Protein AF-A0A7J8LN38-F1 (afdb_monomer)

Foldseek 3Di:
DLVVLVVCLVPVDDQWDFADDLNDTHIAGSVLLSVLLQLLQVLLVQLLVLLLQLQAPVHDLVVVLVVLCVVHPVSSVVSNVVSVVVSVVSSVVSLVVSCVSQCVRHNLVSLLSSLVSLCVVVVVLCVLQVQQVVLVVQLVCCVVVVHDPVSNVVSVVSNSSNRSSNSSSVSSVVSSCVSNVVSVVSVCCSVVVPNDDDPPDPD

Sequence (203 aa):
MTIGIGVVSWIALPPSFTIFNFGDQKLVKNWQLFLCVAVGLWAGLIIGFVTEYYTSNAYSPVQDVADSCRTGAATNVIFGLALGYKSCIIPIFAIAISIFVSFSFAAMYGIAVAALGMLSTIATGLAIDAYGPISDNAGGIAEMAGMSHRIRERTDALDAAGNTTAAIGKGFAIGSAALVSLALFGAFVSRAAISTVDVLTPK

Organism: NCBI:txid34289

Secondary structure (DSSP, 8-state):
-HHHHHHHHHHSS-SEEEEEETTEEEEEEHHHHHHHHHHHHHHHHHHHHHHHHHH-TTSHHHHHHHHGGGG-HHHHHHHHHHHHHHHTHHHHHHHHHHHHHHHHHHHHHHHHHHHHHHTTTHHHHHHHHHHHHHHHHHHHHHHHTT--HHHHHHHHHHHHHHHHHHHHHHHHHHHHHHHHHHHHHHHHHHHTT-S---TT---

InterPro domains:
  IPR004131 Pyrophosphate-energised proton pump [PF03030] (19-202)
  IPR004131 Pyrophosphate-energised proton pump [PTHR31998] (1-203)

Structure (mmCIF, N/CA/C/O backbone):
data_AF-A0A7J8LN38-F1
#
_entry.id   AF-A0A7J8LN38-F1
#
loop_
_atom_site.group_PDB
_atom_site.id
_atom_site.type_symbol
_atom_site.label_atom_id
_atom_site.label_alt_id
_atom_site.label_comp_id
_atom_site.label_asym_id
_atom_site.label_entity_id
_atom_site.label_seq_id
_atom_site.pdbx_PDB_ins_code
_atom_site.Cartn_x
_atom_site.Cartn_y
_atom_site.Cartn_z
_atom_site.occupancy
_atom_site.B_iso_or_equiv
_atom_site.auth_seq_id
_atom_site.auth_comp_id
_atom_site.auth_asym_id
_atom_site.auth_atom_id
_atom_site.pdbx_PDB_model_num
ATOM 1 N N . MET A 1 1 ? 8.706 -8.724 10.029 1.00 90.75 1 MET A N 1
ATOM 2 C CA . MET A 1 1 ? 8.058 -7.668 10.838 1.00 90.75 1 MET A CA 1
ATOM 3 C C . MET A 1 1 ? 6.846 -8.171 11.628 1.00 90.75 1 MET A C 1
ATOM 5 O O . MET A 1 1 ? 6.751 -7.861 12.806 1.00 90.75 1 MET A O 1
ATOM 9 N N . THR A 1 2 ? 5.985 -9.026 11.059 1.00 93.75 2 THR A N 1
ATOM 10 C CA . THR A 1 2 ? 4.823 -9.634 11.752 1.00 93.75 2 THR A CA 1
ATOM 11 C C . THR A 1 2 ? 5.158 -10.265 13.107 1.00 93.75 2 THR A C 1
ATOM 13 O O . THR A 1 2 ? 4.456 -10.020 14.081 1.00 93.75 2 THR A O 1
ATOM 16 N N . ILE A 1 3 ? 6.263 -11.016 13.199 1.00 96.50 3 ILE A N 1
ATOM 17 C CA . ILE A 1 3 ? 6.731 -11.610 14.465 1.00 96.50 3 ILE A CA 1
ATOM 18 C C . ILE A 1 3 ? 7.028 -10.523 15.506 1.00 96.50 3 ILE A C 1
ATOM 20 O O . ILE A 1 3 ? 6.589 -10.635 16.644 1.00 96.50 3 ILE A O 1
ATOM 24 N N . GLY A 1 4 ? 7.715 -9.446 15.109 1.00 96.50 4 GLY A N 1
ATOM 25 C CA . GLY A 1 4 ? 8.018 -8.317 15.992 1.00 96.50 4 GLY A CA 1
ATOM 26 C C . GLY A 1 4 ? 6.755 -7.624 16.505 1.00 96.50 4 GLY A C 1
ATOM 27 O O . GLY A 1 4 ? 6.643 -7.371 17.699 1.00 96.50 4 GLY A O 1
ATOM 28 N N . ILE A 1 5 ? 5.764 -7.410 15.632 1.00 95.94 5 ILE A N 1
ATOM 29 C CA . ILE A 1 5 ? 4.448 -6.877 16.025 1.00 95.94 5 ILE A CA 1
ATOM 30 C C . ILE A 1 5 ? 3.756 -7.823 17.017 1.00 95.94 5 ILE A C 1
ATOM 32 O O . ILE A 1 5 ? 3.162 -7.357 17.986 1.00 95.94 5 ILE A O 1
ATOM 36 N N . GLY A 1 6 ? 3.862 -9.140 16.815 1.00 95.81 6 GLY A N 1
ATOM 37 C CA . GLY A 1 6 ? 3.382 -10.147 17.764 1.00 95.81 6 GLY A CA 1
ATOM 38 C C . GLY A 1 6 ? 4.048 -9.998 19.130 1.00 95.81 6 GLY A C 1
ATOM 39 O O . GLY A 1 6 ? 3.371 -9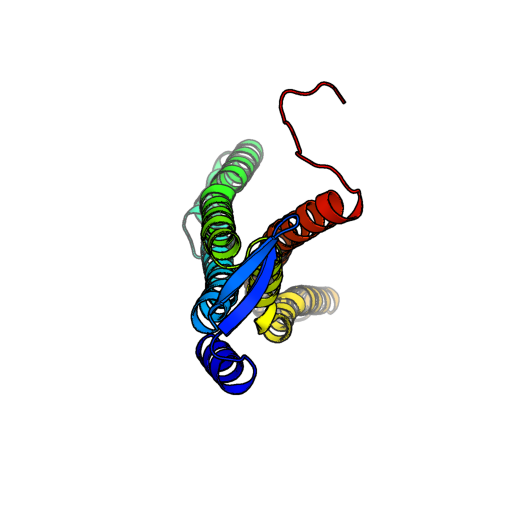.793 20.128 1.00 95.81 6 GLY A O 1
ATOM 40 N N . VAL A 1 7 ? 5.378 -9.985 19.187 1.00 97.44 7 VAL A N 1
ATOM 41 C CA . VAL A 1 7 ? 6.118 -9.805 20.447 1.00 97.44 7 VAL A CA 1
ATOM 42 C C . VAL A 1 7 ? 5.696 -8.519 21.170 1.00 97.44 7 VAL A C 1
ATOM 44 O O . VAL A 1 7 ? 5.351 -8.569 22.350 1.00 97.44 7 VAL A O 1
ATOM 47 N N . VAL A 1 8 ? 5.627 -7.385 20.464 1.00 97.38 8 VAL A N 1
ATOM 48 C CA . VAL A 1 8 ? 5.172 -6.107 21.042 1.00 97.38 8 VAL A CA 1
ATOM 49 C C . VAL A 1 8 ? 3.734 -6.206 21.554 1.00 97.38 8 VAL A C 1
ATOM 51 O O . VAL A 1 8 ? 3.453 -5.770 22.666 1.00 97.38 8 VAL A O 1
ATOM 54 N N . SER A 1 9 ? 2.827 -6.822 20.794 1.00 96.31 9 SER A N 1
ATOM 55 C CA . SER A 1 9 ? 1.413 -6.937 21.178 1.00 96.31 9 SER A CA 1
ATOM 56 C C . SER A 1 9 ? 1.197 -7.795 22.430 1.00 96.31 9 SER A C 1
ATOM 58 O O . SER A 1 9 ? 0.241 -7.564 23.164 1.00 96.31 9 SER A O 1
ATOM 60 N N . TRP A 1 10 ? 2.064 -8.776 22.693 1.00 95.38 10 TRP A N 1
ATOM 61 C CA . TRP A 1 10 ? 1.964 -9.635 23.880 1.00 95.38 10 TRP A CA 1
ATOM 62 C C . TRP A 1 10 ? 2.711 -9.093 25.103 1.00 95.38 10 TRP A C 1
ATOM 64 O O . TRP A 1 10 ? 2.311 -9.401 26.221 1.00 95.38 10 TRP A O 1
ATOM 74 N N . ILE A 1 11 ? 3.766 -8.295 24.911 1.00 97.50 11 ILE A N 1
ATOM 75 C CA . ILE A 1 11 ? 4.553 -7.726 26.019 1.00 97.50 11 ILE A CA 1
ATOM 76 C C . ILE A 1 11 ? 4.010 -6.362 26.460 1.00 97.50 11 ILE A C 1
ATOM 78 O O . ILE A 1 11 ? 3.984 -6.069 27.652 1.00 97.50 11 ILE A O 1
ATOM 82 N N . ALA A 1 12 ? 3.589 -5.516 25.515 1.00 97.44 12 ALA A N 1
ATOM 83 C CA . ALA A 1 12 ? 3.267 -4.115 25.786 1.00 97.44 12 ALA A CA 1
ATOM 84 C C . ALA A 1 12 ? 1.768 -3.834 25.969 1.00 97.44 12 ALA A C 1
ATOM 86 O O . ALA A 1 12 ? 1.415 -2.759 26.454 1.00 97.44 12 ALA A O 1
ATOM 87 N N . LEU A 1 13 ? 0.879 -4.758 25.582 1.00 97.25 13 LEU A N 1
ATOM 88 C CA . LEU A 1 13 ? -0.569 -4.575 25.710 1.00 97.25 13 LEU A CA 1
ATOM 89 C C . LEU A 1 13 ? -1.160 -5.524 26.759 1.00 97.25 13 LEU A C 1
ATOM 91 O O . LEU A 1 13 ? -0.830 -6.713 26.766 1.00 97.25 13 LEU A O 1
ATOM 95 N N . PRO A 1 14 ? -2.099 -5.049 27.598 1.00 97.50 14 PRO A N 1
ATOM 96 C CA . PRO A 1 14 ? -2.843 -5.935 28.478 1.00 97.50 14 PRO A CA 1
ATOM 97 C C . PRO A 1 14 ? -3.723 -6.895 27.652 1.00 97.50 14 PRO A C 1
ATOM 99 O O . PRO A 1 14 ? -4.183 -6.534 26.564 1.00 97.50 14 PRO A O 1
ATOM 102 N N . PRO A 1 15 ? -4.050 -8.097 28.167 1.00 96.56 15 PRO A N 1
ATOM 103 C CA . PRO A 1 15 ? -4.894 -9.061 27.452 1.00 96.56 15 PRO A CA 1
ATOM 104 C C . PRO A 1 15 ? -6.284 -8.523 27.083 1.00 96.56 15 PRO A C 1
ATOM 106 O O . PRO A 1 15 ? -6.958 -9.055 26.199 1.00 96.56 15 PRO A O 1
ATOM 109 N N . SER A 1 16 ? -6.769 -7.506 27.795 1.00 97.25 16 SER A N 1
ATOM 110 C CA . SER A 1 16 ? -8.052 -6.843 27.558 1.00 97.25 16 SER A CA 1
ATOM 111 C C . SER A 1 16 ? -7.977 -5.380 27.975 1.00 97.25 16 SER A C 1
ATOM 113 O O . SER A 1 16 ? -7.404 -5.068 29.015 1.00 97.25 16 SER A O 1
ATOM 115 N N . PHE A 1 17 ? -8.567 -4.504 27.171 1.00 98.06 17 PHE A N 1
ATOM 116 C CA . PHE A 1 17 ? -8.665 -3.063 27.407 1.00 98.06 17 PHE A CA 1
ATOM 117 C C . PHE A 1 17 ? -9.861 -2.506 26.631 1.00 98.06 17 PHE A C 1
ATOM 119 O O . PHE A 1 17 ? -10.504 -3.235 25.873 1.00 98.06 17 PHE A O 1
ATOM 126 N N . THR A 1 18 ? -10.181 -1.229 26.815 1.00 98.06 18 THR A N 1
ATOM 127 C CA . THR A 1 18 ? -11.251 -0.571 26.062 1.00 98.06 18 THR A CA 1
ATOM 128 C C . THR A 1 18 ? -10.698 0.451 25.080 1.00 98.06 18 THR A C 1
ATOM 130 O O . THR A 1 18 ? -9.661 1.069 25.314 1.00 98.06 18 THR A O 1
ATOM 133 N N . ILE A 1 19 ? -11.398 0.612 23.963 1.00 97.94 19 ILE A N 1
ATOM 134 C CA . ILE A 1 19 ? -11.137 1.623 22.943 1.00 97.94 19 ILE A CA 1
ATOM 135 C C . ILE A 1 19 ? -12.403 2.449 22.749 1.00 97.94 19 ILE A C 1
ATOM 137 O O . ILE A 1 19 ? -13.509 1.910 22.701 1.00 97.94 19 ILE A O 1
ATOM 141 N N . PHE A 1 20 ? -12.232 3.760 22.609 1.00 97.56 20 PHE A N 1
ATOM 142 C CA . PHE A 1 20 ? -13.327 4.672 22.309 1.00 97.56 20 PHE A CA 1
ATOM 143 C C . PHE A 1 20 ? -13.974 4.347 20.953 1.00 97.56 20 PHE A C 1
ATOM 145 O O . PHE A 1 20 ? -13.287 4.219 19.938 1.00 97.56 20 PHE A O 1
ATOM 152 N N . ASN A 1 21 ? -15.301 4.258 20.938 1.00 97.06 21 ASN A N 1
ATOM 153 C CA . ASN A 1 21 ? -16.111 3.986 19.760 1.00 97.06 21 ASN A CA 1
ATOM 154 C C . ASN A 1 21 ? -17.352 4.891 19.756 1.00 97.06 21 ASN A C 1
ATOM 156 O O . ASN A 1 21 ? -18.405 4.494 20.241 1.00 97.06 21 ASN A O 1
ATOM 160 N N . PHE A 1 22 ? -17.205 6.114 19.236 1.00 95.44 22 PHE A N 1
ATOM 161 C CA . PHE A 1 22 ? -18.298 7.083 19.050 1.00 95.44 22 PHE A CA 1
ATOM 162 C C . PHE A 1 22 ? -19.182 7.313 20.294 1.00 95.44 22 PHE A C 1
ATOM 164 O O . PHE A 1 22 ? -20.400 7.401 20.193 1.00 95.44 22 PHE A O 1
ATOM 171 N N . GLY A 1 23 ? -18.563 7.433 21.471 1.00 91.19 23 GLY A N 1
ATOM 172 C CA . GLY A 1 23 ? -19.252 7.665 22.749 1.00 91.19 23 GLY A CA 1
ATOM 173 C C . GLY A 1 23 ? -19.192 6.471 23.700 1.00 91.19 23 GLY A C 1
ATOM 174 O O . GLY A 1 23 ? -19.173 6.672 24.912 1.00 91.19 23 GLY A O 1
ATOM 175 N N . ASP A 1 24 ? -19.033 5.259 23.166 1.00 94.94 24 ASP A N 1
ATOM 176 C CA . ASP A 1 24 ? -18.950 4.033 23.957 1.00 94.94 24 ASP A CA 1
ATOM 177 C C . ASP A 1 24 ? -17.508 3.555 24.171 1.00 94.94 24 ASP A C 1
ATOM 179 O O . ASP A 1 24 ? -16.587 3.862 23.408 1.00 94.94 24 ASP A O 1
ATOM 183 N N . GLN A 1 25 ? -17.312 2.748 25.215 1.00 96.44 25 GLN A N 1
ATOM 184 C CA . GLN A 1 25 ? -16.062 2.037 25.482 1.00 96.44 25 GLN A CA 1
ATOM 185 C C . GLN A 1 25 ? -16.167 0.604 24.959 1.00 96.44 25 GLN A C 1
ATOM 187 O O . GLN A 1 25 ? -16.763 -0.270 25.588 1.00 96.44 25 GLN A O 1
ATOM 192 N N . LYS A 1 26 ? -15.569 0.344 23.796 1.00 97.06 26 LYS A N 1
ATOM 193 C CA . LYS A 1 26 ? -15.564 -0.978 23.174 1.00 97.06 26 LYS A CA 1
ATOM 194 C C . LYS A 1 26 ? -14.474 -1.851 23.787 1.00 97.06 26 LYS A C 1
ATOM 196 O O . LYS A 1 26 ? -13.305 -1.480 23.750 1.00 97.06 26 LYS A O 1
ATOM 201 N N . LEU A 1 27 ? -14.833 -3.027 24.298 1.00 97.81 27 LEU A N 1
ATOM 202 C CA . LEU A 1 27 ? -13.865 -4.011 24.786 1.00 97.81 27 LEU A CA 1
ATOM 203 C C . LEU A 1 27 ? -13.062 -4.608 23.618 1.00 97.81 27 LEU A C 1
ATOM 205 O O . LEU A 1 27 ? -13.638 -5.138 22.669 1.00 97.81 27 LEU A O 1
ATOM 209 N N . VAL A 1 28 ? -11.736 -4.555 23.720 1.00 98.06 28 VAL A N 1
ATOM 210 C CA . VAL A 1 28 ? -10.777 -5.051 22.727 1.00 98.06 28 VAL A CA 1
ATOM 211 C C . VAL A 1 28 ? -9.753 -5.962 23.409 1.00 98.06 28 VAL A C 1
ATOM 213 O O . VAL A 1 28 ? -9.363 -5.756 24.561 1.00 98.06 28 VAL A O 1
ATOM 216 N N . LYS A 1 29 ? -9.329 -7.009 22.702 1.00 97.88 29 LYS A N 1
ATOM 217 C CA . LYS A 1 29 ? -8.263 -7.928 23.124 1.00 97.88 29 LYS A CA 1
ATOM 218 C C . LYS A 1 29 ? -6.958 -7.589 22.404 1.00 97.88 29 LYS A C 1
ATOM 220 O O . LYS A 1 29 ? -6.972 -7.162 21.252 1.00 97.88 29 LYS A O 1
ATOM 225 N N . ASN A 1 30 ? -5.820 -7.849 23.039 1.00 97.12 30 ASN A N 1
ATOM 226 C CA . ASN A 1 30 ? -4.501 -7.612 22.437 1.00 97.12 30 ASN A CA 1
ATOM 227 C C . ASN A 1 30 ? -4.305 -8.314 21.078 1.00 97.12 30 ASN A C 1
ATOM 229 O O . ASN A 1 30 ? -3.799 -7.697 20.145 1.00 97.12 30 ASN A O 1
ATOM 233 N N . TRP A 1 31 ? -4.773 -9.557 20.921 1.00 97.56 31 TRP A N 1
ATOM 234 C CA . TRP A 1 31 ? -4.673 -10.294 19.655 1.00 97.56 31 TRP A CA 1
ATOM 235 C C . TRP A 1 31 ? -5.486 -9.650 18.521 1.00 97.56 31 TRP A C 1
ATOM 237 O O . TRP A 1 31 ? -5.095 -9.734 17.360 1.00 97.56 31 TRP A O 1
ATOM 247 N N . GLN A 1 32 ? -6.593 -8.972 18.840 1.00 98.00 32 GLN A N 1
ATOM 248 C CA . GLN A 1 32 ? -7.383 -8.239 17.847 1.00 98.00 32 GLN A CA 1
ATOM 249 C C . GLN A 1 32 ? -6.596 -7.032 17.341 1.00 98.00 32 GLN A C 1
ATOM 251 O O . GLN A 1 32 ? -6.564 -6.769 16.143 1.00 98.00 32 GLN A O 1
ATOM 256 N N . LEU A 1 33 ? -5.900 -6.336 18.245 1.00 97.81 33 LEU A N 1
ATOM 257 C CA . LEU A 1 33 ? -5.066 -5.196 17.880 1.00 97.81 33 LEU A CA 1
ATOM 258 C C . LEU A 1 33 ? -3.820 -5.619 17.094 1.00 97.81 33 LEU A C 1
ATOM 260 O O . LEU A 1 33 ? -3.456 -4.954 16.127 1.00 97.81 33 LEU A O 1
ATOM 264 N N . PHE A 1 34 ? -3.233 -6.769 17.439 1.00 98.12 34 PHE A N 1
ATOM 265 C CA . PHE A 1 34 ? -2.210 -7.421 16.622 1.00 98.12 34 PHE A CA 1
ATOM 266 C C . PHE A 1 34 ? -2.699 -7.628 15.181 1.00 98.12 34 PHE A C 1
ATOM 268 O O . PHE A 1 34 ? -1.992 -7.260 14.243 1.00 98.12 34 PHE A O 1
ATOM 275 N N . LEU A 1 35 ? -3.918 -8.151 14.989 1.00 98.31 35 LEU A N 1
ATOM 276 C CA . LEU A 1 35 ? -4.496 -8.334 13.654 1.00 98.31 35 LEU A CA 1
ATOM 277 C C . LEU A 1 35 ? -4.759 -7.008 12.932 1.00 98.31 35 LEU A C 1
ATOM 279 O O . LEU A 1 35 ? -4.531 -6.948 11.727 1.00 98.31 35 LEU A O 1
ATOM 283 N N . CYS A 1 36 ? -5.167 -5.943 13.634 1.00 98.44 36 CYS A N 1
ATOM 284 C CA . CYS A 1 36 ? -5.305 -4.606 13.041 1.00 98.44 36 CYS A CA 1
ATOM 285 C C . CYS A 1 36 ? -3.982 -4.110 12.441 1.00 98.44 36 CYS A C 1
ATOM 287 O O . CYS A 1 36 ? -3.950 -3.636 11.309 1.00 98.44 36 CYS A O 1
ATOM 289 N N . VAL A 1 37 ? -2.872 -4.250 13.168 1.00 98.44 37 VAL A N 1
ATOM 290 C CA . VAL A 1 37 ? -1.554 -3.831 12.666 1.00 98.44 37 VAL A CA 1
ATOM 291 C C . VAL A 1 37 ? -1.075 -4.775 11.558 1.00 98.44 37 VAL A C 1
ATOM 293 O O . VAL A 1 37 ? -0.592 -4.326 10.517 1.00 98.44 37 VAL A O 1
ATOM 296 N N . ALA A 1 38 ? -1.240 -6.087 11.748 1.00 98.31 38 ALA A N 1
ATOM 297 C CA . ALA A 1 38 ? -0.793 -7.095 10.793 1.00 98.31 38 ALA A CA 1
ATOM 298 C C . ALA A 1 38 ? -1.519 -6.982 9.445 1.00 98.31 38 ALA A C 1
ATOM 300 O O . ALA A 1 38 ? -0.865 -7.070 8.409 1.00 98.31 38 ALA A O 1
ATOM 301 N N . VAL A 1 39 ? -2.836 -6.748 9.427 1.00 98.44 39 VAL A N 1
ATOM 302 C CA . VAL A 1 39 ? -3.588 -6.599 8.169 1.00 98.44 39 VAL A CA 1
ATOM 303 C C . VAL A 1 39 ? -3.137 -5.365 7.384 1.00 98.44 39 VAL A C 1
ATOM 305 O O . VAL A 1 39 ? -3.094 -5.414 6.160 1.00 98.44 39 VAL A O 1
ATOM 308 N N . GLY A 1 40 ? -2.743 -4.283 8.062 1.00 98.31 40 GLY A N 1
ATOM 309 C CA . GLY A 1 40 ? -2.151 -3.109 7.417 1.00 98.31 40 GLY A CA 1
ATOM 310 C C . GLY A 1 40 ? -0.765 -3.390 6.831 1.00 98.31 40 GLY A C 1
ATOM 311 O O . GLY A 1 40 ? -0.500 -3.047 5.680 1.00 98.31 40 GLY A O 1
ATOM 312 N N . LEU A 1 41 ? 0.094 -4.086 7.586 1.00 98.31 41 LEU A N 1
ATOM 313 C CA . LEU A 1 41 ? 1.413 -4.528 7.114 1.00 98.31 41 LEU A CA 1
ATOM 314 C C . LEU A 1 41 ? 1.301 -5.405 5.855 1.00 98.31 41 LEU A C 1
ATOM 316 O O . LEU A 1 41 ? 1.982 -5.161 4.860 1.00 98.31 41 LEU A O 1
ATOM 320 N N . TRP A 1 42 ? 0.437 -6.422 5.890 1.00 98.56 42 TRP A N 1
ATOM 321 C CA . TRP A 1 42 ? 0.249 -7.339 4.766 1.00 98.56 42 TRP A CA 1
ATOM 322 C C . TRP A 1 42 ? -0.431 -6.672 3.571 1.00 98.56 42 TRP A C 1
ATOM 324 O O . TRP A 1 42 ? -0.056 -6.962 2.438 1.00 98.56 42 TRP A O 1
ATOM 334 N N . ALA A 1 43 ? -1.365 -5.743 3.790 1.00 98.44 43 ALA A N 1
ATOM 335 C CA . ALA A 1 43 ? -1.924 -4.949 2.700 1.00 98.44 43 ALA A CA 1
ATOM 336 C C . ALA A 1 43 ? -0.852 -4.103 2.001 1.00 98.44 43 ALA A C 1
ATOM 338 O O . ALA A 1 43 ? -0.843 -4.053 0.776 1.00 98.44 43 ALA A O 1
ATOM 339 N N . GLY A 1 44 ? 0.093 -3.519 2.748 1.00 97.75 44 GLY A N 1
ATOM 340 C CA . GLY A 1 44 ? 1.247 -2.829 2.164 1.00 97.75 44 GLY A CA 1
ATOM 341 C C . GLY A 1 44 ? 2.072 -3.746 1.261 1.00 97.75 44 GLY A C 1
ATOM 342 O O . GLY A 1 44 ? 2.389 -3.387 0.130 1.00 97.75 44 GLY A O 1
ATOM 343 N N . LEU A 1 45 ? 2.343 -4.974 1.714 1.00 98.19 45 LEU A N 1
ATOM 344 C CA . LEU A 1 45 ? 3.055 -5.966 0.906 1.00 98.19 45 LEU A CA 1
ATOM 345 C C . LEU A 1 45 ? 2.290 -6.327 -0.378 1.00 98.19 45 LEU A C 1
ATOM 347 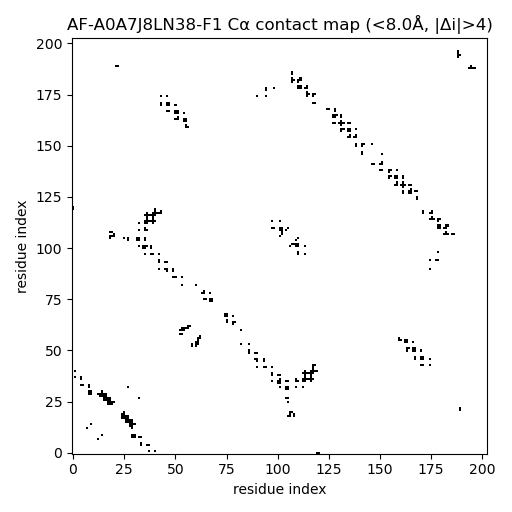O O . LEU A 1 45 ? 2.883 -6.336 -1.452 1.00 98.19 45 LEU A O 1
ATOM 351 N N . ILE A 1 46 ? 0.980 -6.581 -0.282 1.00 98.50 46 ILE A N 1
ATOM 352 C CA . ILE A 1 46 ? 0.122 -6.877 -1.443 1.00 98.50 46 ILE A CA 1
ATOM 353 C C . ILE A 1 46 ? 0.148 -5.716 -2.442 1.00 98.50 46 ILE A C 1
ATOM 355 O O . ILE A 1 46 ? 0.328 -5.945 -3.637 1.00 98.50 46 ILE A O 1
ATOM 359 N N . ILE A 1 47 ? 0.010 -4.476 -1.962 1.00 98.25 47 ILE A N 1
ATOM 360 C CA . ILE A 1 47 ? 0.111 -3.275 -2.799 1.00 98.25 47 ILE A CA 1
ATOM 361 C C . ILE A 1 47 ? 1.475 -3.234 -3.493 1.00 98.25 47 ILE A C 1
ATOM 363 O O . ILE A 1 47 ? 1.523 -2.978 -4.693 1.00 98.25 47 ILE A O 1
ATOM 367 N N . GLY A 1 48 ? 2.561 -3.538 -2.779 1.00 97.62 48 GLY A N 1
ATOM 368 C CA . GLY A 1 48 ? 3.907 -3.615 -3.346 1.00 97.62 48 GLY A CA 1
ATOM 369 C C . GLY A 1 48 ? 4.016 -4.611 -4.502 1.00 97.62 48 GLY A C 1
ATOM 370 O O . GLY A 1 48 ? 4.412 -4.217 -5.593 1.00 97.62 48 GLY A O 1
ATOM 371 N N . PHE A 1 49 ? 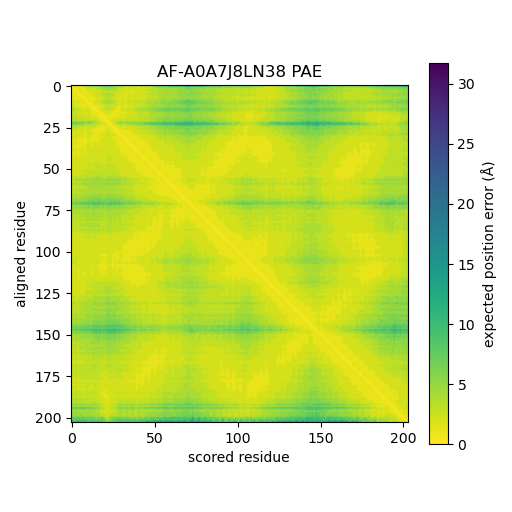3.588 -5.862 -4.305 1.00 98.44 49 PHE A N 1
ATOM 372 C CA . PHE A 1 49 ? 3.628 -6.896 -5.351 1.00 98.44 49 PHE A CA 1
ATOM 373 C C . PHE A 1 49 ? 2.782 -6.544 -6.576 1.00 98.44 49 PHE A C 1
ATOM 375 O O . PHE A 1 49 ? 3.202 -6.742 -7.713 1.00 98.44 49 PHE A O 1
ATOM 382 N N . VAL A 1 50 ? 1.576 -6.014 -6.364 1.00 98.44 50 VAL A N 1
ATOM 383 C CA . VAL A 1 50 ? 0.714 -5.620 -7.484 1.00 98.44 50 VAL A CA 1
ATOM 384 C C . VAL A 1 50 ? 1.315 -4.437 -8.231 1.00 98.44 50 VAL A C 1
ATOM 386 O O . VAL A 1 50 ? 1.286 -4.408 -9.458 1.00 98.44 50 VAL A O 1
ATOM 389 N N . THR A 1 51 ? 1.875 -3.474 -7.502 1.00 98.38 51 THR A N 1
ATOM 390 C CA . THR A 1 51 ? 2.530 -2.319 -8.114 1.00 98.38 51 THR A CA 1
ATOM 391 C C . THR A 1 51 ? 3.721 -2.770 -8.949 1.00 98.38 51 THR A C 1
ATOM 393 O O . THR A 1 51 ? 3.802 -2.380 -10.105 1.00 98.38 51 THR A O 1
ATOM 396 N N . GLU A 1 52 ? 4.563 -3.664 -8.422 1.00 98.38 52 GLU A N 1
ATOM 397 C CA . GLU A 1 52 ? 5.680 -4.265 -9.157 1.00 98.38 52 GLU A CA 1
ATOM 398 C C . GLU A 1 52 ? 5.219 -4.926 -10.464 1.00 98.38 52 GLU A C 1
ATOM 400 O O . GLU A 1 52 ? 5.776 -4.655 -11.526 1.00 98.38 52 GLU A O 1
ATOM 405 N N . TYR A 1 53 ? 4.159 -5.739 -10.409 1.00 98.62 53 TYR A N 1
ATOM 406 C CA . TYR A 1 53 ? 3.614 -6.428 -11.581 1.00 98.62 53 TYR A CA 1
ATOM 407 C C . TYR A 1 53 ? 3.164 -5.466 -12.691 1.00 98.62 53 TYR A C 1
ATOM 409 O O . TYR A 1 53 ? 3.303 -5.769 -13.876 1.00 98.62 53 TYR A O 1
ATOM 417 N N . TYR A 1 54 ? 2.620 -4.305 -12.319 1.00 98.50 54 TYR A N 1
ATOM 418 C CA . TYR A 1 54 ? 2.132 -3.312 -13.273 1.00 98.50 54 TYR A CA 1
ATOM 419 C C . TYR A 1 54 ? 3.183 -2.277 -13.697 1.00 98.50 54 TYR A C 1
ATOM 421 O O . TYR A 1 54 ? 2.923 -1.548 -14.649 1.00 98.50 54 TYR A O 1
ATOM 429 N N . THR A 1 55 ? 4.347 -2.190 -13.047 1.00 98.38 55 THR A N 1
ATOM 430 C CA . THR A 1 55 ? 5.363 -1.167 -13.372 1.00 98.38 55 THR A CA 1
ATOM 431 C C . THR A 1 55 ? 6.723 -1.717 -13.789 1.00 98.38 55 THR A C 1
ATOM 433 O O . THR A 1 55 ? 7.468 -1.001 -14.457 1.00 98.38 55 THR A O 1
ATOM 436 N N . SER A 1 56 ? 7.035 -2.980 -13.497 1.00 98.25 56 SER A N 1
ATOM 437 C CA . SER A 1 56 ? 8.278 -3.612 -13.946 1.00 98.25 56 SER A CA 1
ATOM 438 C C . SER A 1 56 ? 8.178 -4.131 -15.384 1.00 98.25 56 SER A C 1
ATOM 440 O O . SER A 1 56 ? 7.231 -4.824 -15.761 1.00 98.25 56 SER A O 1
ATOM 442 N N . ASN A 1 57 ? 9.213 -3.855 -16.183 1.00 97.12 57 ASN A N 1
ATOM 443 C CA . ASN A 1 57 ? 9.362 -4.342 -17.561 1.00 97.12 57 ASN A CA 1
ATOM 444 C C . ASN A 1 57 ? 9.675 -5.851 -17.661 1.00 97.12 57 ASN A C 1
ATOM 446 O O . ASN A 1 57 ? 9.724 -6.404 -18.762 1.00 97.12 57 ASN A O 1
ATOM 450 N N . ALA A 1 58 ? 9.837 -6.535 -16.527 1.00 97.69 58 ALA A N 1
ATOM 451 C CA . ALA A 1 58 ? 9.956 -7.988 -16.471 1.00 97.69 58 ALA A CA 1
ATOM 452 C C . ALA A 1 58 ? 8.617 -8.710 -16.718 1.00 97.69 58 ALA A C 1
ATOM 454 O O . ALA A 1 58 ? 8.621 -9.898 -17.044 1.00 97.69 58 ALA A O 1
ATOM 455 N N . TYR A 1 59 ? 7.483 -8.011 -16.582 1.00 98.12 59 TYR A N 1
ATOM 456 C CA . TYR A 1 59 ? 6.145 -8.595 -16.684 1.00 98.12 59 TYR A CA 1
ATOM 457 C C . TYR A 1 59 ? 5.389 -8.138 -17.933 1.00 98.12 59 TYR A C 1
ATOM 459 O O . TYR A 1 59 ? 5.645 -7.071 -18.498 1.00 98.12 59 TYR A O 1
ATOM 467 N N . SER A 1 60 ? 4.395 -8.940 -18.327 1.00 98.12 60 SER A N 1
ATOM 468 C CA . SER A 1 60 ? 3.595 -8.693 -19.527 1.00 98.12 60 SER A CA 1
ATOM 469 C C . SER A 1 60 ? 2.900 -7.327 -19.577 1.00 98.12 60 SER A C 1
ATOM 471 O O . SER A 1 60 ? 2.918 -6.745 -20.654 1.00 98.12 60 SER A O 1
ATOM 473 N N . PRO A 1 61 ? 2.357 -6.730 -18.489 1.00 98.31 61 PRO A N 1
ATOM 474 C CA . PRO A 1 61 ? 1.632 -5.464 -18.616 1.00 98.31 61 PRO A CA 1
ATOM 475 C C . PRO A 1 61 ? 2.484 -4.331 -19.199 1.00 98.31 61 PRO A C 1
ATOM 477 O O . PRO A 1 61 ? 2.018 -3.583 -20.055 1.00 98.31 61 PRO A O 1
ATOM 480 N N . VAL A 1 62 ? 3.740 -4.214 -18.766 1.00 98.38 62 VAL A N 1
ATOM 481 C CA . VAL A 1 62 ? 4.658 -3.177 -19.259 1.00 98.38 62 VAL A CA 1
ATOM 482 C C . VAL A 1 62 ? 5.270 -3.576 -20.601 1.00 98.38 62 VAL A C 1
ATOM 484 O O . VAL A 1 62 ? 5.474 -2.713 -21.455 1.00 98.38 62 VAL A O 1
ATOM 487 N N . GLN A 1 63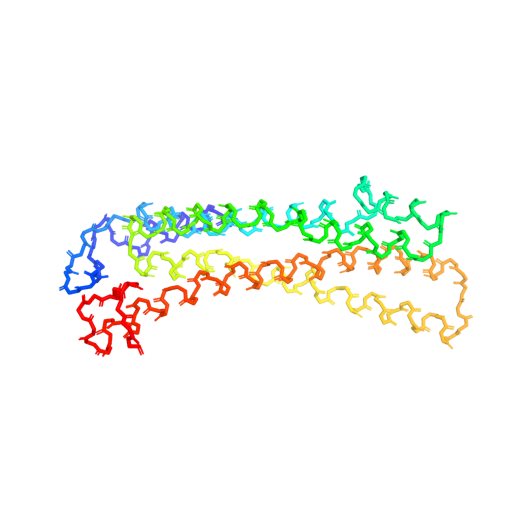 ? 5.507 -4.873 -20.827 1.00 98.44 63 GLN A N 1
ATOM 488 C CA . GLN A 1 63 ? 5.948 -5.380 -22.131 1.00 98.44 63 GLN A CA 1
ATOM 489 C C . GLN A 1 63 ? 4.908 -5.097 -23.221 1.00 98.44 63 GLN A C 1
ATOM 491 O O . GLN A 1 63 ? 5.287 -4.643 -24.293 1.00 98.44 63 GLN A O 1
ATOM 496 N N . ASP A 1 64 ? 3.614 -5.250 -22.934 1.00 98.25 64 ASP A N 1
ATOM 497 C CA . ASP A 1 64 ? 2.519 -4.945 -23.862 1.00 98.25 64 ASP A CA 1
ATOM 498 C C . ASP A 1 64 ? 2.436 -3.438 -24.170 1.00 98.25 64 ASP A C 1
ATOM 500 O O . ASP A 1 64 ? 2.197 -3.038 -25.312 1.00 98.25 64 ASP A O 1
ATOM 504 N N . VAL A 1 65 ? 2.691 -2.571 -23.179 1.00 98.31 65 VAL A N 1
ATOM 505 C CA . VAL A 1 65 ? 2.792 -1.115 -23.399 1.00 98.31 65 VAL A CA 1
ATOM 506 C C . VAL A 1 65 ? 3.973 -0.791 -24.317 1.00 98.31 65 VAL A C 1
ATOM 508 O O . VAL A 1 65 ? 3.814 -0.017 -25.264 1.00 98.31 65 VAL A O 1
ATOM 511 N N . ALA A 1 66 ? 5.139 -1.400 -24.091 1.00 98.06 66 ALA A N 1
ATOM 512 C CA . ALA A 1 66 ? 6.295 -1.240 -24.972 1.00 98.06 66 ALA A CA 1
ATOM 513 C C . ALA A 1 66 ? 6.013 -1.780 -26.387 1.00 98.06 66 ALA A C 1
ATOM 515 O O . ALA A 1 66 ? 6.369 -1.149 -27.380 1.00 98.06 66 ALA A O 1
ATOM 516 N N . ASP A 1 67 ? 5.309 -2.904 -26.492 1.00 98.31 67 ASP A N 1
ATOM 517 C CA . ASP A 1 67 ? 4.939 -3.538 -27.755 1.00 98.31 67 ASP A CA 1
ATOM 518 C C . ASP A 1 67 ? 3.954 -2.688 -28.576 1.00 98.31 67 ASP A C 1
ATOM 520 O O . ASP A 1 67 ? 4.055 -2.582 -29.803 1.00 98.31 67 ASP A O 1
ATOM 524 N N . SER A 1 68 ? 3.046 -1.990 -27.891 1.00 97.81 68 SER A N 1
ATOM 525 C CA . SER A 1 68 ? 2.100 -1.060 -28.511 1.00 97.81 68 SER A CA 1
ATOM 526 C C . SER A 1 68 ? 2.768 0.172 -29.144 1.00 97.81 68 SER A C 1
ATOM 528 O O . SER A 1 68 ? 2.135 0.862 -29.948 1.00 97.81 68 SER A O 1
ATOM 530 N N . CYS A 1 69 ? 4.058 0.428 -28.875 1.00 97.62 69 CYS A N 1
ATOM 531 C CA . CYS A 1 69 ? 4.837 1.444 -29.591 1.00 97.62 69 CYS A CA 1
ATOM 532 C C . CYS A 1 69 ? 4.969 1.138 -31.088 1.00 97.62 69 CYS A C 1
ATOM 534 O O . CYS A 1 69 ? 5.143 2.066 -31.878 1.00 97.62 69 CYS A O 1
ATOM 536 N N . ARG A 1 70 ? 4.854 -0.135 -31.505 1.00 97.88 70 ARG A N 1
ATOM 537 C CA . ARG A 1 70 ? 4.957 -0.535 -32.923 1.00 97.88 70 ARG A CA 1
ATOM 538 C C . ARG A 1 70 ? 3.895 0.118 -33.809 1.00 97.88 70 ARG A C 1
ATOM 540 O O . ARG A 1 70 ? 4.127 0.296 -34.999 1.00 97.88 70 ARG A O 1
ATOM 547 N N . THR A 1 71 ? 2.748 0.488 -33.238 1.00 96.38 71 THR A N 1
ATOM 548 C CA . THR A 1 71 ? 1.642 1.165 -33.937 1.00 96.38 71 THR A CA 1
ATOM 549 C C . THR A 1 71 ? 1.567 2.669 -33.642 1.00 96.38 71 THR A C 1
ATOM 551 O O . THR A 1 71 ? 0.615 3.330 -34.054 1.00 96.38 71 THR A O 1
ATOM 554 N N . GLY A 1 72 ? 2.588 3.229 -32.981 1.00 97.31 72 GLY A N 1
ATOM 555 C CA . GLY A 1 72 ? 2.750 4.662 -32.733 1.00 97.31 72 GLY A CA 1
ATOM 556 C C . GLY A 1 72 ? 2.491 5.102 -31.289 1.00 97.31 72 GLY A C 1
ATOM 557 O O . GLY A 1 72 ? 2.062 4.338 -30.426 1.00 97.31 72 GLY A O 1
ATOM 558 N N . ALA A 1 73 ? 2.748 6.384 -31.019 1.00 98.06 73 ALA A N 1
ATOM 559 C CA . ALA A 1 73 ? 2.624 6.955 -29.675 1.00 98.06 73 ALA A CA 1
ATOM 560 C C . ALA A 1 73 ? 1.179 6.947 -29.142 1.00 98.06 73 ALA A C 1
ATOM 562 O O . ALA A 1 73 ? 0.965 6.798 -27.943 1.00 98.06 73 ALA A O 1
ATOM 563 N N . ALA A 1 74 ? 0.179 7.070 -30.024 1.00 98.38 74 ALA A N 1
ATOM 564 C CA . ALA A 1 74 ? -1.228 7.080 -29.623 1.00 98.38 74 ALA A CA 1
ATOM 565 C C . ALA A 1 74 ? -1.642 5.764 -28.944 1.00 98.38 74 ALA A C 1
ATOM 567 O O . ALA A 1 74 ? -2.258 5.788 -27.880 1.00 98.38 74 ALA A O 1
ATOM 568 N N . THR A 1 75 ? -1.263 4.617 -29.517 1.00 97.62 75 THR A N 1
ATOM 569 C CA . THR A 1 75 ? -1.543 3.307 -28.916 1.00 97.62 75 THR A CA 1
ATOM 570 C C . THR A 1 75 ? -0.776 3.116 -27.616 1.00 97.62 75 THR A C 1
ATOM 572 O O . THR A 1 75 ? -1.373 2.658 -26.647 1.00 97.62 75 THR A O 1
ATOM 575 N N . ASN A 1 76 ? 0.479 3.567 -27.538 1.00 98.06 76 ASN A N 1
ATOM 576 C CA . ASN A 1 76 ? 1.246 3.531 -26.292 1.00 98.06 76 ASN A CA 1
ATOM 577 C C . ASN A 1 76 ? 0.545 4.270 -25.139 1.00 98.06 76 ASN A C 1
ATOM 579 O O . ASN A 1 76 ? 0.360 3.698 -24.065 1.00 98.06 76 ASN A O 1
ATOM 583 N N . VAL A 1 77 ? 0.069 5.495 -25.379 1.00 98.38 77 VAL A N 1
ATOM 584 C CA . VAL A 1 77 ? -0.654 6.272 -24.360 1.00 98.38 77 VAL A CA 1
ATOM 585 C C . VAL A 1 77 ? -1.964 5.589 -23.958 1.00 98.38 77 VAL A C 1
ATOM 587 O O . VAL A 1 77 ? -2.274 5.518 -22.769 1.00 98.38 77 VAL A O 1
ATOM 590 N N . ILE A 1 78 ? -2.723 5.045 -24.917 1.00 98.44 78 ILE A N 1
ATOM 591 C CA . ILE A 1 78 ? -3.979 4.330 -24.636 1.00 98.44 78 ILE A CA 1
ATOM 592 C C . ILE A 1 78 ? -3.725 3.108 -23.742 1.00 98.44 78 ILE A C 1
ATOM 594 O O . ILE A 1 78 ? -4.416 2.933 -22.736 1.00 98.44 78 ILE A O 1
ATOM 598 N N . PHE A 1 79 ? -2.725 2.286 -24.074 1.00 98.19 79 PHE A N 1
ATOM 599 C CA . PHE A 1 79 ? -2.364 1.112 -23.276 1.00 98.19 79 PHE A CA 1
ATOM 600 C C . PHE A 1 79 ? -1.860 1.509 -21.884 1.00 98.19 79 PHE A C 1
ATOM 602 O O . PHE A 1 79 ? -2.279 0.905 -20.897 1.00 98.19 79 PHE A O 1
ATOM 609 N N . GLY A 1 80 ? -1.034 2.554 -21.780 1.00 98.19 80 GLY A N 1
ATOM 610 C CA . GLY A 1 80 ? -0.542 3.065 -20.499 1.00 98.19 80 GLY A CA 1
ATOM 611 C C . GLY A 1 80 ? -1.661 3.568 -19.578 1.00 98.19 80 GLY A C 1
ATOM 612 O O . GLY A 1 80 ? -1.691 3.226 -18.395 1.00 98.19 80 GLY A O 1
ATOM 613 N N . LEU A 1 81 ? -2.630 4.320 -20.115 1.00 98.56 81 LEU A N 1
ATOM 614 C CA . LEU A 1 81 ? -3.801 4.776 -19.354 1.00 98.56 81 LEU A CA 1
ATOM 615 C C . LEU A 1 81 ? -4.671 3.600 -18.892 1.00 98.56 81 LEU A C 1
ATOM 617 O O . LEU A 1 81 ? -5.043 3.530 -17.720 1.00 98.56 81 LEU A O 1
AT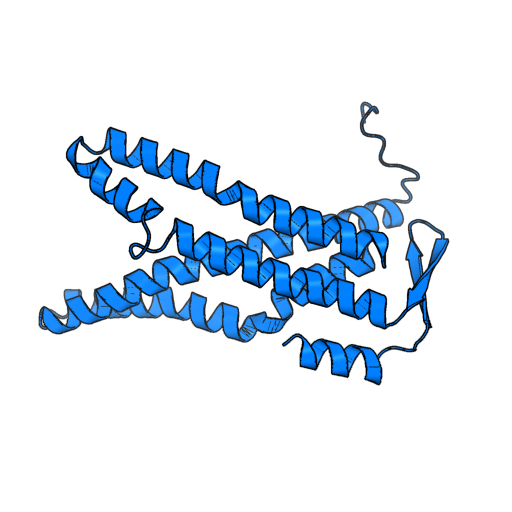OM 621 N N . ALA A 1 82 ? -4.954 2.649 -19.786 1.00 98.38 82 ALA A N 1
ATOM 622 C CA . ALA A 1 82 ? -5.729 1.457 -19.452 1.00 98.38 82 ALA A CA 1
ATOM 623 C C . ALA A 1 82 ? -5.038 0.600 -18.378 1.00 98.38 82 ALA A C 1
ATOM 625 O O . ALA A 1 82 ? -5.698 0.104 -17.461 1.00 98.38 82 ALA A O 1
ATOM 626 N N . LEU A 1 83 ? -3.709 0.466 -18.449 1.00 98.25 83 LEU A N 1
ATOM 627 C CA . LEU A 1 83 ? -2.906 -0.213 -17.436 1.00 98.25 83 LEU A CA 1
ATOM 628 C C . LEU A 1 83 ? -3.040 0.475 -16.072 1.00 98.25 83 LEU A C 1
ATOM 630 O O . LEU A 1 83 ? -3.276 -0.205 -15.073 1.00 98.25 83 LEU A O 1
ATOM 634 N N . GLY A 1 84 ? -2.961 1.809 -16.028 1.00 97.88 84 GLY A N 1
ATOM 635 C CA . GLY A 1 84 ? -3.155 2.588 -14.802 1.00 97.88 84 GLY A CA 1
ATOM 636 C C . GLY A 1 84 ? -4.549 2.416 -14.189 1.00 97.88 84 GLY A C 1
ATOM 637 O O . GLY A 1 84 ? -4.678 2.249 -12.978 1.00 97.88 84 GLY A O 1
ATOM 638 N N . TYR A 1 85 ? -5.603 2.379 -15.010 1.00 98.44 85 TYR A N 1
ATOM 639 C CA . TYR A 1 85 ? -6.960 2.094 -14.525 1.00 98.44 85 TYR A CA 1
ATOM 640 C C . TYR A 1 85 ? -7.111 0.666 -14.002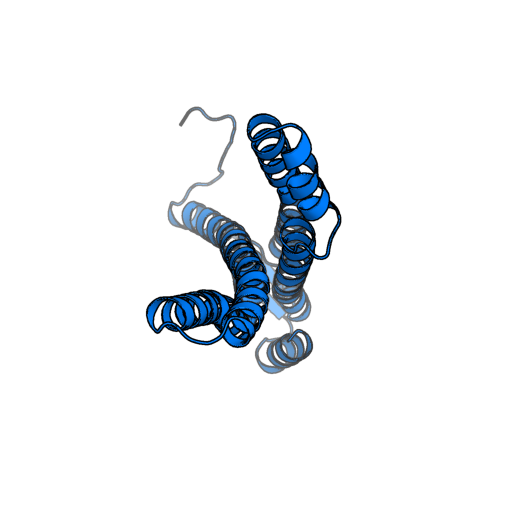 1.00 98.44 85 TYR A C 1
ATOM 642 O O . TYR A 1 85 ? -7.836 0.432 -13.040 1.00 98.44 85 TYR A O 1
ATOM 650 N N . LYS A 1 86 ? -6.421 -0.303 -14.608 1.00 97.44 86 LYS A N 1
ATOM 651 C CA . LYS A 1 86 ? -6.467 -1.700 -14.170 1.00 97.44 86 LYS A CA 1
ATOM 652 C C . LYS A 1 86 ? -5.678 -1.932 -12.877 1.00 97.44 86 LYS A C 1
ATOM 654 O O . LYS A 1 86 ? -6.079 -2.763 -12.060 1.00 97.44 86 LYS A O 1
ATOM 659 N N . SER A 1 87 ? -4.575 -1.211 -12.671 1.00 97.88 87 SER A N 1
ATOM 660 C CA . SER A 1 87 ? -3.671 -1.436 -11.538 1.00 97.88 87 SER A CA 1
ATOM 661 C C . SER A 1 87 ? -4.288 -1.087 -10.181 1.00 97.88 87 SER A C 1
ATOM 663 O O . SER A 1 87 ? -3.877 -1.653 -9.170 1.00 97.88 87 SER A O 1
ATOM 665 N N . CYS A 1 88 ? -5.313 -0.227 -10.135 1.00 97.50 88 CYS A N 1
ATOM 666 C CA . CYS A 1 88 ? -5.934 0.204 -8.881 1.00 97.50 88 CYS A CA 1
ATOM 667 C C . CYS A 1 88 ? -6.850 -0.849 -8.230 1.00 97.50 88 CYS A C 1
ATOM 669 O O . CYS A 1 88 ? -7.119 -0.759 -7.033 1.00 97.50 88 CYS A O 1
ATOM 671 N N . ILE A 1 89 ? -7.290 -1.874 -8.970 1.00 98.44 89 ILE A N 1
ATOM 672 C CA . ILE A 1 89 ? -8.311 -2.836 -8.521 1.00 98.44 89 ILE A CA 1
ATOM 673 C C . ILE A 1 89 ? -7.884 -3.563 -7.237 1.00 98.44 89 ILE A C 1
ATOM 675 O O . ILE A 1 89 ? -8.574 -3.503 -6.218 1.00 98.44 89 ILE A O 1
ATOM 679 N N . ILE A 1 90 ? -6.738 -4.249 -7.266 1.00 98.44 90 ILE A N 1
ATOM 680 C CA . ILE A 1 90 ? -6.272 -5.050 -6.123 1.00 98.44 90 ILE A CA 1
ATOM 681 C C . ILE A 1 90 ? -5.852 -4.159 -4.938 1.00 98.44 90 ILE A C 1
ATOM 683 O O . ILE A 1 90 ? -6.250 -4.481 -3.818 1.00 98.44 90 ILE A O 1
ATOM 687 N N . PRO A 1 91 ? -5.129 -3.033 -5.126 1.00 98.38 91 PRO A N 1
ATOM 688 C CA . PRO A 1 91 ? -4.848 -2.089 -4.046 1.00 98.38 91 PRO A CA 1
ATOM 689 C C . PRO A 1 91 ? -6.103 -1.597 -3.320 1.00 98.38 91 PRO A C 1
ATOM 691 O O . PRO A 1 91 ? -6.122 -1.578 -2.091 1.00 98.38 91 PRO A O 1
ATOM 694 N N . ILE A 1 92 ? -7.174 -1.265 -4.049 1.00 98.50 92 ILE A N 1
ATOM 695 C CA . ILE A 1 92 ? -8.441 -0.842 -3.437 1.00 98.50 92 ILE A CA 1
ATOM 696 C C . ILE A 1 92 ? -9.067 -1.977 -2.621 1.00 98.50 92 ILE A C 1
ATOM 698 O O . ILE A 1 92 ? -9.503 -1.738 -1.494 1.00 98.50 92 ILE A O 1
ATOM 702 N N . PHE A 1 93 ? -9.057 -3.217 -3.119 1.00 98.62 93 PHE A N 1
ATOM 703 C CA . PHE A 1 93 ? -9.524 -4.364 -2.333 1.00 98.62 93 PHE A CA 1
ATOM 704 C C . PHE A 1 93 ? -8.676 -4.609 -1.080 1.00 98.62 93 PHE A C 1
ATOM 706 O O . PHE A 1 93 ? -9.234 -4.872 -0.015 1.00 98.62 93 PHE A O 1
ATOM 713 N N . ALA A 1 94 ? -7.350 -4.480 -1.172 1.00 98.50 94 ALA A N 1
ATOM 714 C CA . ALA A 1 94 ? -6.460 -4.614 -0.022 1.00 98.50 94 ALA A CA 1
ATOM 715 C C . ALA A 1 94 ? -6.784 -3.563 1.054 1.00 98.50 94 ALA A C 1
ATOM 717 O O . ALA A 1 94 ? -6.958 -3.915 2.220 1.00 98.50 94 ALA A O 1
ATOM 718 N N . ILE A 1 95 ? -6.961 -2.297 0.655 1.00 98.38 95 ILE A N 1
ATOM 719 C CA . ILE A 1 95 ? -7.359 -1.208 1.558 1.00 98.38 95 ILE A CA 1
ATOM 720 C C . ILE A 1 95 ? -8.741 -1.482 2.166 1.00 98.38 95 ILE A C 1
ATOM 722 O O . ILE A 1 95 ? -8.906 -1.352 3.377 1.00 98.38 95 ILE A O 1
ATOM 726 N N . ALA A 1 96 ? -9.725 -1.909 1.369 1.00 98.62 96 ALA A N 1
ATOM 727 C CA . ALA A 1 96 ? -11.074 -2.208 1.850 1.00 98.62 96 ALA A CA 1
ATOM 728 C C . ALA A 1 96 ? -11.086 -3.335 2.897 1.00 98.62 96 ALA A C 1
ATOM 730 O O . ALA A 1 96 ? -11.743 -3.208 3.932 1.00 98.62 96 ALA A O 1
ATOM 731 N N . ILE A 1 97 ? -10.317 -4.407 2.676 1.00 98.62 97 ILE A N 1
ATOM 732 C CA . ILE A 1 97 ? -10.160 -5.503 3.643 1.00 98.62 97 ILE A CA 1
ATOM 733 C C . ILE A 1 97 ? -9.472 -4.997 4.917 1.00 98.62 97 ILE A C 1
ATOM 735 O O . ILE A 1 97 ? -9.942 -5.290 6.018 1.00 98.62 97 ILE A O 1
ATOM 739 N N . SER A 1 98 ? -8.403 -4.200 4.796 1.00 98.56 98 SER A N 1
ATOM 740 C CA . SER A 1 98 ? -7.739 -3.592 5.955 1.00 98.56 98 SER A CA 1
ATOM 741 C C . SER A 1 98 ? -8.689 -2.716 6.764 1.00 98.56 98 SER A C 1
ATOM 743 O O . SER A 1 98 ? -8.703 -2.826 7.990 1.00 98.56 98 SER A O 1
ATOM 745 N N . ILE A 1 99 ? -9.511 -1.890 6.107 1.00 98.69 99 ILE A N 1
ATOM 746 C CA . ILE A 1 99 ? -10.540 -1.072 6.761 1.00 98.69 99 ILE A CA 1
ATOM 747 C C . ILE A 1 99 ? -11.533 -1.975 7.485 1.00 98.69 99 ILE A C 1
ATOM 749 O O . ILE A 1 99 ? -11.729 -1.813 8.685 1.00 98.69 99 ILE A O 1
ATOM 753 N N . PHE A 1 100 ? -12.121 -2.950 6.791 1.00 98.62 100 PHE A N 1
ATOM 754 C CA . PHE A 1 100 ? -13.146 -3.821 7.359 1.00 98.62 100 PHE A CA 1
ATOM 755 C C . PHE A 1 100 ? -12.652 -4.556 8.609 1.00 98.62 100 PHE A C 1
ATOM 757 O O . PHE A 1 100 ? -13.300 -4.504 9.656 1.00 98.62 100 PHE A O 1
ATOM 764 N N . VAL A 1 101 ? -11.483 -5.197 8.529 1.00 98.50 101 VAL A N 1
ATOM 765 C CA . VAL A 1 101 ? -10.906 -5.963 9.641 1.00 98.50 101 VAL A CA 1
ATOM 766 C C . VAL A 1 101 ? -10.564 -5.045 10.815 1.00 98.50 101 VAL A C 1
ATOM 768 O O . VAL A 1 101 ? -10.963 -5.306 11.951 1.00 98.50 101 VAL A O 1
ATOM 771 N N . SER A 1 102 ? -9.850 -3.949 10.553 1.00 98.50 102 SER A N 1
ATOM 772 C CA . SER A 1 102 ? -9.353 -3.074 11.616 1.00 98.50 102 SER A CA 1
ATOM 773 C C . SER A 1 102 ? -10.462 -2.259 12.292 1.00 98.50 102 SER A C 1
ATOM 775 O O . SER A 1 102 ? -10.488 -2.160 13.524 1.00 98.50 102 SER A O 1
ATOM 777 N N . PHE A 1 103 ? -11.435 -1.762 11.520 1.00 98.31 103 PHE A N 1
ATOM 778 C CA . PHE A 1 103 ? -12.623 -1.084 12.037 1.00 98.31 103 PHE A CA 1
ATOM 779 C C . PHE A 1 103 ? -13.451 -2.040 12.904 1.00 98.31 103 PHE A C 1
ATOM 781 O O . PHE A 1 103 ? -13.812 -1.706 14.036 1.00 98.31 103 PHE A O 1
ATOM 788 N N . SER A 1 104 ? -13.699 -3.262 12.418 1.00 98.12 104 SER A N 1
ATOM 789 C CA . SER A 1 104 ? -14.496 -4.262 13.142 1.00 98.12 104 SER A CA 1
ATOM 790 C C . SER A 1 104 ? -13.873 -4.642 14.482 1.00 98.12 104 SER A C 1
ATOM 792 O O . SER A 1 104 ? -14.595 -4.862 15.455 1.00 98.12 104 SER A O 1
ATOM 794 N N . PHE A 1 105 ? -12.542 -4.674 14.580 1.00 98.00 105 PHE A N 1
ATOM 795 C CA . PHE A 1 105 ? -11.846 -5.029 15.814 1.00 98.00 105 PHE A CA 1
ATOM 796 C C . PHE A 1 105 ? -11.662 -3.869 16.788 1.00 98.00 105 PHE A C 1
ATOM 798 O O . PHE A 1 105 ? -11.947 -4.046 17.973 1.00 98.00 105 PHE A O 1
ATOM 805 N N . ALA A 1 106 ? -11.267 -2.680 16.333 1.00 97.94 106 ALA A N 1
ATOM 806 C CA . ALA A 1 106 ? -10.903 -1.585 17.239 1.00 97.94 106 ALA A CA 1
ATOM 807 C C . ALA A 1 106 ? -11.310 -0.185 16.739 1.00 97.94 106 ALA A C 1
ATOM 809 O O . ALA A 1 106 ? -10.664 0.801 17.093 1.00 97.94 106 ALA A O 1
ATOM 810 N N . ALA A 1 107 ? -12.387 -0.082 15.951 1.00 97.81 107 ALA A N 1
ATOM 811 C CA . ALA A 1 107 ? -12.940 1.185 15.463 1.00 97.81 107 ALA A CA 1
ATOM 812 C C . ALA A 1 107 ? -11.859 2.068 14.799 1.00 97.81 107 ALA A C 1
ATOM 814 O O . ALA A 1 107 ? -10.980 1.562 14.097 1.00 97.81 107 ALA A O 1
ATOM 815 N N . MET A 1 108 ? -11.899 3.386 15.024 1.00 97.81 108 MET A N 1
ATOM 816 C CA . MET A 1 108 ? -10.932 4.333 14.452 1.00 97.81 108 MET A CA 1
ATOM 817 C C . MET A 1 108 ? -9.494 4.070 14.903 1.00 97.81 108 MET A C 1
ATOM 819 O O . MET A 1 108 ? -8.567 4.225 14.110 1.00 97.81 108 MET A O 1
ATOM 823 N N . TYR A 1 109 ? -9.295 3.629 16.151 1.00 98.31 109 TYR A N 1
ATOM 824 C CA . TYR A 1 109 ? -7.959 3.296 16.644 1.00 98.31 109 TYR A CA 1
ATOM 825 C C . TYR A 1 109 ? -7.378 2.098 15.889 1.00 98.31 109 TYR A C 1
ATOM 827 O O . TYR A 1 109 ? -6.216 2.128 15.498 1.00 98.31 109 TYR A O 1
ATOM 835 N N . GLY A 1 110 ? -8.203 1.086 15.604 1.00 98.38 110 GLY A N 1
ATOM 836 C CA . GLY A 1 110 ? -7.846 -0.056 14.765 1.00 98.38 110 GLY A CA 1
ATOM 837 C C . GLY A 1 110 ? -7.338 0.366 13.390 1.00 98.38 110 GLY A C 1
ATOM 838 O O . GLY A 1 110 ? -6.270 -0.080 12.974 1.00 98.38 110 GLY A O 1
ATOM 839 N N . ILE A 1 111 ? -8.066 1.253 12.708 1.00 98.44 111 ILE A N 1
ATOM 840 C CA . ILE A 1 111 ? -7.657 1.766 11.393 1.00 98.44 111 ILE A CA 1
ATOM 841 C C . ILE A 1 111 ? -6.355 2.570 11.495 1.00 98.44 111 ILE A C 1
ATOM 843 O O . ILE A 1 111 ? -5.455 2.388 10.675 1.00 98.44 111 ILE A O 1
ATOM 847 N N . ALA A 1 112 ? -6.216 3.425 12.514 1.00 98.56 112 ALA A N 1
ATOM 848 C CA . ALA A 1 112 ? -5.000 4.209 12.722 1.00 98.56 112 ALA A CA 1
ATOM 849 C C . ALA A 1 112 ? -3.769 3.310 12.916 1.00 98.56 112 ALA A C 1
ATOM 851 O O . ALA A 1 112 ? -2.727 3.534 12.298 1.00 98.56 112 ALA A O 1
ATOM 852 N N . VAL A 1 113 ? -3.887 2.253 13.727 1.00 98.38 113 VAL A N 1
ATOM 853 C CA . VAL A 1 113 ? -2.777 1.314 13.935 1.00 98.38 113 VAL A CA 1
ATOM 854 C C . VAL A 1 113 ? -2.560 0.384 12.737 1.00 98.38 113 VAL A C 1
ATOM 856 O O . VAL A 1 113 ? -1.439 -0.074 12.537 1.00 98.38 113 VAL A O 1
ATOM 859 N N . ALA A 1 114 ? -3.571 0.147 11.893 1.00 98.69 114 ALA A N 1
ATOM 860 C CA . ALA A 1 114 ? -3.386 -0.513 10.599 1.00 98.69 114 ALA A CA 1
ATOM 861 C C . ALA A 1 114 ? -2.555 0.355 9.640 1.00 98.69 114 ALA A C 1
ATOM 863 O O . ALA A 1 114 ? -1.631 -0.151 9.003 1.00 98.69 114 ALA A O 1
ATOM 864 N N . ALA A 1 115 ? -2.813 1.668 9.591 1.00 98.44 115 ALA A N 1
ATOM 865 C CA . ALA A 1 115 ? -1.987 2.612 8.834 1.00 98.44 115 ALA A CA 1
ATOM 866 C C . ALA A 1 115 ? -0.532 2.604 9.335 1.00 98.44 115 ALA A C 1
ATOM 868 O O . ALA A 1 115 ? 0.401 2.500 8.539 1.00 98.44 115 ALA A O 1
ATOM 869 N N . LEU A 1 116 ? -0.336 2.619 10.660 1.00 98.12 116 LEU A N 1
ATOM 870 C CA . LEU A 1 116 ? 0.990 2.473 11.265 1.00 98.12 116 LEU A CA 1
ATOM 871 C C . LEU A 1 116 ? 1.627 1.116 10.933 1.00 98.12 116 LEU A C 1
ATOM 873 O O . LEU A 1 116 ? 2.822 1.051 10.673 1.00 98.12 116 LEU A O 1
ATOM 877 N N . GLY A 1 117 ? 0.843 0.037 10.902 1.00 97.88 117 GLY A N 1
ATOM 878 C CA . GLY A 1 117 ? 1.296 -1.296 10.507 1.00 97.88 117 GLY A CA 1
ATOM 879 C C . GLY A 1 117 ? 1.838 -1.332 9.082 1.00 97.88 117 GLY A C 1
ATOM 880 O O . GLY A 1 117 ? 2.921 -1.875 8.860 1.00 97.88 117 GLY A O 1
ATOM 881 N N . MET A 1 118 ? 1.149 -0.680 8.142 1.00 98.06 118 MET A N 1
ATOM 882 C CA . MET A 1 118 ? 1.613 -0.519 6.759 1.00 98.06 118 MET A CA 1
ATOM 883 C C . MET A 1 118 ? 2.949 0.238 6.681 1.00 98.06 118 MET A C 1
ATOM 885 O O . MET A 1 118 ? 3.804 -0.107 5.871 1.00 98.06 118 MET A O 1
ATOM 889 N N . LEU A 1 119 ? 3.161 1.220 7.562 1.00 96.88 119 LEU A N 1
ATOM 890 C CA . LEU A 1 119 ? 4.393 2.015 7.646 1.00 96.88 119 LEU A CA 1
ATOM 891 C C . LEU A 1 119 ? 5.415 1.479 8.665 1.00 96.88 119 LEU A C 1
ATOM 893 O O . LEU A 1 119 ? 6.460 2.088 8.877 1.00 96.88 119 LEU A O 1
ATOM 897 N N . SER A 1 120 ? 5.177 0.326 9.289 1.00 97.56 120 SER A N 1
ATOM 898 C CA . SER A 1 120 ? 6.069 -0.202 10.336 1.00 97.56 120 SER A CA 1
ATOM 899 C C . SER A 1 120 ? 7.462 -0.578 9.813 1.00 97.56 120 SER A C 1
ATOM 901 O O . SER A 1 120 ? 8.423 -0.642 10.576 1.00 97.56 120 SER A O 1
ATOM 903 N N . THR A 1 121 ? 7.594 -0.780 8.500 1.00 97.00 121 THR A N 1
ATOM 904 C CA . THR A 1 121 ? 8.857 -1.024 7.789 1.00 97.00 121 THR A CA 1
ATOM 905 C C . THR A 1 121 ? 9.323 0.195 6.985 1.00 97.00 121 THR A C 1
ATOM 907 O O . THR A 1 121 ? 10.035 0.035 5.993 1.00 97.00 121 THR A O 1
ATOM 910 N N . ILE A 1 122 ? 8.936 1.414 7.385 1.00 96.38 122 ILE A N 1
ATOM 911 C CA . ILE A 1 122 ? 9.226 2.653 6.641 1.00 96.38 122 ILE A CA 1
ATOM 912 C C . ILE A 1 122 ? 10.716 2.864 6.360 1.00 96.38 122 ILE A C 1
ATOM 914 O O . ILE A 1 122 ? 11.054 3.351 5.291 1.00 96.38 122 ILE A O 1
ATOM 918 N N . ALA A 1 123 ? 11.617 2.443 7.252 1.00 97.62 123 ALA A N 1
ATOM 919 C CA . ALA A 1 123 ? 13.058 2.556 7.015 1.00 97.62 123 ALA A CA 1
ATOM 920 C C . ALA A 1 123 ? 13.500 1.768 5.769 1.00 97.62 123 ALA A C 1
ATOM 922 O O . ALA A 1 123 ? 14.223 2.290 4.927 1.00 97.62 123 ALA A O 1
ATOM 923 N N . THR A 1 124 ? 13.022 0.529 5.618 1.00 97.12 124 THR A N 1
ATOM 924 C CA . THR A 1 124 ? 13.293 -0.290 4.429 1.00 97.12 124 THR A CA 1
ATOM 925 C C . THR A 1 124 ? 12.591 0.275 3.198 1.00 97.12 124 THR A C 1
ATOM 927 O O . THR A 1 124 ? 13.205 0.334 2.139 1.00 97.12 124 THR A O 1
ATOM 930 N N . GLY A 1 125 ? 11.339 0.725 3.341 1.00 94.75 125 GLY A N 1
ATOM 931 C CA . GLY A 1 125 ? 10.583 1.345 2.248 1.00 94.75 125 GLY A CA 1
ATOM 932 C C . GLY A 1 125 ? 11.279 2.588 1.686 1.00 94.75 125 GLY A C 1
ATOM 933 O O . GLY A 1 125 ? 11.488 2.685 0.483 1.00 94.75 125 GLY A O 1
ATOM 934 N N . LEU A 1 126 ? 11.724 3.495 2.558 1.00 96.50 126 LEU A N 1
ATOM 935 C CA . LEU A 1 126 ? 12.468 4.690 2.158 1.00 96.50 126 LEU A CA 1
ATOM 936 C C . LEU A 1 126 ? 13.838 4.351 1.571 1.00 96.50 126 LEU A C 1
ATOM 938 O O . LEU A 1 126 ? 14.273 5.034 0.654 1.00 96.50 126 LEU A O 1
ATOM 942 N N . ALA A 1 127 ? 14.516 3.309 2.061 1.00 98.12 127 ALA A N 1
ATOM 943 C CA . ALA A 1 127 ? 15.805 2.900 1.508 1.00 98.12 127 ALA A CA 1
ATOM 944 C C . ALA A 1 127 ? 15.689 2.443 0.042 1.00 98.12 127 ALA A C 1
ATOM 946 O O . ALA A 1 127 ? 16.500 2.854 -0.785 1.00 98.12 127 ALA A O 1
ATOM 947 N N . ILE A 1 128 ? 14.679 1.628 -0.292 1.00 95.94 128 ILE A N 1
ATOM 948 C CA . ILE A 1 128 ? 14.473 1.156 -1.673 1.00 95.94 128 ILE A CA 1
ATOM 949 C C . ILE A 1 128 ? 13.911 2.244 -2.597 1.00 95.94 128 ILE A C 1
ATOM 951 O O . ILE A 1 128 ? 14.200 2.230 -3.790 1.00 95.94 128 ILE A O 1
ATOM 955 N N . ASP A 1 129 ? 13.129 3.185 -2.063 1.00 94.69 129 ASP A N 1
ATOM 956 C CA . ASP A 1 129 ? 12.596 4.325 -2.818 1.00 94.69 129 ASP A CA 1
ATOM 957 C C . ASP A 1 129 ? 13.717 5.335 -3.121 1.00 94.69 129 ASP A C 1
ATOM 959 O O . ASP A 1 129 ? 14.000 5.638 -4.277 1.00 94.69 129 ASP A O 1
ATOM 963 N N . ALA A 1 130 ? 14.479 5.745 -2.098 1.00 96.88 130 ALA A N 1
ATOM 964 C CA . ALA A 1 130 ? 15.607 6.667 -2.249 1.00 96.88 130 ALA A CA 1
ATOM 965 C C . ALA A 1 130 ? 16.733 6.108 -3.135 1.00 96.88 130 ALA A C 1
ATOM 967 O O . ALA A 1 130 ? 17.453 6.875 -3.774 1.00 96.88 130 ALA A O 1
ATOM 968 N N . TYR A 1 131 ? 16.877 4.782 -3.205 1.00 96.75 131 TYR A N 1
ATOM 969 C CA . TYR A 1 131 ? 17.799 4.118 -4.124 1.00 96.75 131 TYR A CA 1
ATOM 970 C C . TYR A 1 131 ? 17.533 4.468 -5.603 1.00 96.75 131 TYR A C 1
ATOM 972 O O . TYR A 1 131 ? 18.491 4.563 -6.375 1.00 96.75 131 TYR A O 1
ATOM 980 N N . GLY A 1 132 ? 16.276 4.705 -5.997 1.00 96.19 132 GLY A N 1
ATOM 981 C CA . GLY A 1 132 ? 15.906 5.010 -7.382 1.00 96.19 132 GLY A CA 1
ATOM 982 C C . GLY A 1 132 ? 16.525 6.316 -7.892 1.00 96.19 132 GLY A C 1
ATOM 983 O O . GLY A 1 132 ? 17.394 6.258 -8.761 1.00 96.19 132 GLY A O 1
ATOM 984 N N . PRO A 1 133 ? 16.193 7.485 -7.307 1.00 97.12 133 PRO A N 1
ATOM 985 C CA . PRO A 1 133 ? 16.774 8.770 -7.711 1.00 97.12 133 PRO A CA 1
ATOM 986 C C . PRO A 1 133 ? 18.303 8.842 -7.581 1.00 97.12 133 PRO A C 1
ATOM 988 O O . PRO A 1 133 ? 18.958 9.596 -8.299 1.00 97.12 133 PRO A O 1
ATOM 991 N N . ILE A 1 134 ? 18.901 8.068 -6.665 1.00 98.19 134 ILE A N 1
ATOM 992 C CA . ILE A 1 134 ? 20.364 7.947 -6.571 1.00 98.19 134 ILE A CA 1
ATOM 993 C C . ILE A 1 134 ? 20.925 7.235 -7.812 1.00 98.19 134 ILE A C 1
ATOM 995 O O . ILE A 1 134 ? 21.930 7.681 -8.368 1.00 98.19 134 ILE A O 1
ATOM 999 N N . SER A 1 135 ? 20.283 6.149 -8.249 1.00 97.75 135 SER A N 1
ATOM 1000 C CA . SER A 1 135 ? 20.698 5.366 -9.421 1.00 97.75 135 SER A CA 1
ATOM 1001 C C . SER A 1 135 ? 20.511 6.133 -10.732 1.00 97.75 135 SER A C 1
ATOM 1003 O O . SER A 1 135 ? 21.413 6.116 -11.570 1.00 97.75 135 SER A O 1
ATOM 1005 N N . ASP A 1 136 ? 19.403 6.864 -10.866 1.00 97.88 136 ASP A N 1
ATOM 1006 C CA . ASP A 1 136 ? 19.140 7.775 -11.988 1.00 97.88 136 ASP A CA 1
ATOM 1007 C C . ASP A 1 136 ? 20.257 8.829 -12.120 1.00 97.88 136 ASP A C 1
ATOM 1009 O O . ASP A 1 136 ? 20.965 8.901 -13.132 1.00 97.88 136 ASP A O 1
ATOM 1013 N N . ASN A 1 137 ? 20.542 9.558 -11.033 1.00 98.12 137 ASN A N 1
ATOM 1014 C CA . ASN A 1 137 ? 21.612 10.559 -11.014 1.00 98.12 137 ASN A CA 1
ATOM 1015 C C . ASN A 1 137 ? 22.992 9.962 -11.324 1.00 98.12 137 ASN A C 1
ATOM 1017 O O . ASN A 1 137 ? 23.799 10.601 -12.001 1.00 98.12 137 ASN A O 1
ATOM 1021 N N . ALA A 1 138 ? 23.280 8.742 -10.859 1.00 98.12 138 ALA A N 1
ATOM 1022 C CA . ALA A 1 138 ? 24.525 8.055 -11.194 1.00 98.12 138 ALA A CA 1
ATOM 1023 C C . ALA A 1 138 ? 24.646 7.801 -12.707 1.00 98.12 138 ALA A C 1
ATOM 1025 O O . ALA A 1 138 ? 25.717 8.015 -13.279 1.00 98.12 138 ALA A O 1
ATOM 1026 N N . GLY A 1 139 ? 23.552 7.404 -13.365 1.00 97.62 139 GLY A N 1
ATOM 1027 C CA . GLY A 1 139 ? 23.502 7.266 -14.818 1.00 97.62 139 GLY A CA 1
ATOM 1028 C C . GLY A 1 139 ? 23.683 8.601 -15.539 1.00 97.62 139 GLY A C 1
ATOM 1029 O O . GLY A 1 139 ? 24.432 8.675 -16.517 1.00 97.62 139 GLY A O 1
ATOM 1030 N N . GLY A 1 140 ? 23.032 9.664 -15.061 1.00 97.25 140 GLY A N 1
ATOM 1031 C CA . GLY A 1 140 ? 23.189 11.015 -15.605 1.00 97.25 140 GLY A CA 1
ATOM 1032 C C . GLY A 1 140 ? 24.633 11.521 -15.521 1.00 97.25 140 GLY A C 1
ATOM 1033 O O . GLY A 1 140 ? 25.166 12.042 -16.498 1.00 97.25 140 GLY A O 1
ATOM 1034 N N . ILE A 1 141 ? 25.302 11.307 -14.382 1.00 98.31 141 ILE A N 1
ATOM 1035 C CA . ILE A 1 141 ? 26.723 11.639 -14.203 1.00 98.31 141 ILE A CA 1
ATOM 1036 C C . ILE A 1 141 ? 27.596 10.837 -15.172 1.00 98.31 141 ILE A C 1
ATOM 1038 O O . ILE A 1 141 ? 28.492 11.414 -15.786 1.00 98.31 141 ILE A O 1
ATOM 1042 N N . ALA A 1 142 ? 27.339 9.535 -15.332 1.00 98.00 142 ALA A N 1
ATOM 1043 C CA . ALA A 1 142 ? 28.113 8.691 -16.241 1.00 98.00 142 ALA A CA 1
ATOM 1044 C C . ALA A 1 142 ? 28.050 9.189 -17.695 1.00 98.00 142 ALA A C 1
ATOM 1046 O O . ALA A 1 142 ? 29.082 9.239 -18.367 1.00 98.00 142 ALA A O 1
ATOM 1047 N N . GLU A 1 143 ? 26.864 9.605 -18.148 1.00 97.56 143 GLU A N 1
ATOM 1048 C CA . GLU A 1 143 ? 26.651 10.165 -19.486 1.00 97.56 143 GLU A CA 1
ATOM 1049 C C . GLU A 1 143 ? 27.342 11.529 -19.645 1.00 97.56 143 GLU A C 1
ATOM 1051 O O . GLU A 1 143 ? 28.143 11.727 -20.557 1.00 97.56 143 GLU A O 1
ATOM 1056 N N . MET A 1 144 ? 27.107 12.461 -18.712 1.00 98.00 144 MET A N 1
ATOM 1057 C CA . MET A 1 144 ? 27.688 13.812 -18.759 1.00 98.00 144 MET A CA 1
ATOM 1058 C C . MET A 1 144 ? 29.219 13.818 -18.648 1.00 98.00 144 MET A C 1
ATOM 1060 O O . MET A 1 144 ? 29.871 14.725 -19.162 1.00 98.00 144 MET A O 1
ATOM 1064 N N . ALA A 1 145 ? 29.803 12.816 -17.987 1.00 97.88 145 ALA A N 1
ATOM 1065 C CA . ALA A 1 145 ? 31.248 12.646 -17.867 1.00 97.88 145 ALA A CA 1
ATOM 1066 C C . ALA A 1 145 ? 31.882 11.887 -19.052 1.00 97.88 145 ALA A C 1
ATOM 1068 O O . ALA A 1 145 ? 33.092 11.656 -19.037 1.00 97.88 145 ALA A O 1
ATOM 1069 N N . GLY A 1 146 ? 31.100 11.479 -20.061 1.00 97.38 146 GLY A N 1
ATOM 1070 C CA . GLY A 1 146 ? 31.600 10.748 -21.230 1.00 97.38 146 GLY A CA 1
ATOM 1071 C C . GLY A 1 146 ? 32.198 9.382 -20.882 1.00 97.38 146 GLY A C 1
ATOM 1072 O O . GLY A 1 146 ? 33.171 8.948 -21.504 1.00 97.38 146 GLY A O 1
ATOM 1073 N N . MET A 1 147 ? 31.672 8.719 -19.847 1.00 97.50 147 MET A N 1
ATOM 1074 C CA . MET A 1 147 ? 32.149 7.400 -19.426 1.00 97.50 147 MET A CA 1
ATOM 1075 C C . MET A 1 147 ? 31.755 6.315 -20.442 1.00 97.50 147 MET A C 1
ATOM 1077 O O . MET A 1 147 ? 30.951 6.523 -21.346 1.00 97.50 147 MET A O 1
ATOM 1081 N N . SER A 1 148 ? 32.329 5.115 -20.314 1.00 97.62 148 SER A N 1
ATOM 1082 C CA . SER A 1 148 ? 32.063 4.028 -21.267 1.00 97.62 148 SER A CA 1
ATOM 1083 C C . SER A 1 148 ? 30.597 3.575 -21.256 1.00 97.62 148 SER A C 1
ATOM 1085 O O . SER A 1 148 ? 30.011 3.453 -20.179 1.00 97.62 148 SER A O 1
ATOM 1087 N N . HIS A 1 149 ? 30.080 3.149 -22.413 1.00 96.75 149 HIS A N 1
ATOM 1088 C CA . HIS A 1 149 ? 28.727 2.592 -22.580 1.00 96.75 149 HIS A CA 1
ATOM 1089 C C . HIS A 1 149 ? 28.375 1.493 -21.561 1.00 96.75 149 HIS A C 1
ATOM 1091 O O . HIS A 1 149 ? 27.279 1.464 -21.015 1.00 96.75 149 HIS A O 1
ATOM 1097 N N . ARG A 1 150 ? 29.340 0.634 -21.205 1.00 97.06 150 ARG A N 1
ATOM 1098 C CA . ARG A 1 150 ? 29.150 -0.431 -20.206 1.00 97.06 150 ARG A CA 1
ATOM 1099 C C . ARG A 1 150 ? 28.799 0.092 -18.804 1.00 97.06 150 ARG A C 1
ATOM 1101 O O . ARG A 1 150 ? 28.201 -0.632 -18.012 1.00 97.06 150 ARG A O 1
ATOM 1108 N N . ILE A 1 151 ? 29.212 1.313 -18.457 1.00 97.19 151 ILE A N 1
ATOM 1109 C CA . ILE A 1 151 ? 28.817 1.961 -17.198 1.00 97.19 151 ILE A CA 1
ATOM 1110 C C . ILE A 1 151 ? 27.359 2.407 -17.295 1.00 97.19 151 ILE A C 1
ATOM 1112 O O . ILE A 1 151 ? 26.601 2.133 -16.368 1.00 97.19 151 ILE A O 1
ATOM 1116 N N . ARG A 1 152 ? 26.960 2.993 -18.433 1.00 96.88 152 ARG A N 1
ATOM 1117 C CA . ARG A 1 152 ? 25.583 3.429 -18.678 1.00 96.88 152 ARG A CA 1
ATOM 1118 C C . ARG A 1 152 ? 24.594 2.261 -18.668 1.00 96.88 152 ARG A C 1
ATOM 1120 O O . ARG A 1 152 ? 23.620 2.314 -17.930 1.00 96.88 152 ARG A O 1
ATOM 1127 N N . GLU A 1 153 ? 24.911 1.156 -19.344 1.00 97.44 153 GLU A N 1
ATOM 1128 C CA . GLU A 1 153 ? 24.092 -0.072 -19.325 1.00 97.44 153 GLU A CA 1
ATOM 1129 C C . GLU A 1 153 ? 23.838 -0.589 -17.901 1.00 97.44 153 GLU A C 1
ATOM 1131 O O . GLU A 1 153 ? 22.752 -1.067 -17.577 1.00 97.44 153 GLU A O 1
ATOM 1136 N N . ARG A 1 154 ? 24.848 -0.495 -17.025 1.00 97.62 154 ARG A N 1
ATOM 1137 C CA . ARG A 1 154 ? 24.704 -0.898 -15.623 1.00 97.62 154 ARG A CA 1
ATOM 1138 C C . ARG A 1 154 ? 23.784 0.052 -14.874 1.00 97.62 154 ARG A C 1
ATOM 1140 O O . ARG A 1 154 ? 22.929 -0.423 -14.138 1.00 97.62 154 ARG A O 1
ATOM 1147 N N . THR A 1 155 ? 23.954 1.363 -15.038 1.00 97.44 155 THR A N 1
ATOM 1148 C CA . THR A 1 155 ? 23.101 2.352 -14.366 1.00 97.44 155 THR A CA 1
ATOM 1149 C C . THR A 1 155 ? 21.668 2.324 -14.882 1.00 97.44 155 THR A C 1
ATOM 1151 O O . THR A 1 155 ? 20.763 2.456 -14.071 1.00 97.44 155 THR A O 1
ATOM 1154 N N . ASP A 1 156 ? 21.442 2.054 -16.170 1.00 97.00 156 ASP A N 1
ATOM 1155 C CA . ASP A 1 156 ? 20.094 1.911 -16.739 1.00 97.00 156 ASP A CA 1
ATOM 1156 C C . ASP A 1 156 ? 19.350 0.715 -16.132 1.00 97.00 156 ASP A C 1
ATOM 1158 O O . ASP A 1 156 ? 18.158 0.798 -15.841 1.00 97.00 156 ASP A O 1
ATOM 1162 N N . ALA A 1 157 ? 20.054 -0.392 -15.867 1.00 97.50 157 ALA A N 1
ATOM 1163 C CA . ALA A 1 157 ? 19.468 -1.531 -15.164 1.00 97.50 157 ALA A CA 1
ATOM 1164 C C . ALA A 1 157 ? 19.074 -1.185 -13.712 1.00 97.50 157 ALA A C 1
ATOM 1166 O O . ALA A 1 157 ? 18.046 -1.656 -13.224 1.00 97.50 157 ALA A O 1
ATOM 1167 N N . LEU A 1 158 ? 19.873 -0.357 -13.025 1.00 97.56 158 LEU A N 1
ATOM 1168 C CA . LEU A 1 158 ? 19.573 0.116 -11.667 1.00 97.56 158 LEU A CA 1
ATOM 1169 C C . LEU A 1 158 ? 18.399 1.110 -11.663 1.00 97.56 158 LEU A C 1
ATOM 1171 O O . LEU A 1 158 ? 17.499 0.990 -10.835 1.00 97.56 158 LEU A O 1
ATOM 1175 N N . ASP A 1 159 ? 18.374 2.051 -12.607 1.00 97.88 159 ASP A N 1
ATOM 1176 C CA . ASP A 1 159 ? 17.292 3.026 -12.770 1.00 97.88 159 ASP A CA 1
ATOM 1177 C C . ASP A 1 159 ? 15.955 2.348 -13.116 1.00 97.88 159 ASP A C 1
ATOM 1179 O O . ASP A 1 159 ? 14.922 2.636 -12.513 1.00 97.88 159 ASP A O 1
ATOM 1183 N N . ALA A 1 160 ? 15.963 1.342 -13.996 1.00 97.12 160 ALA A N 1
ATOM 1184 C CA . ALA A 1 160 ? 14.770 0.549 -14.294 1.00 97.12 160 ALA A CA 1
ATOM 1185 C C . ALA A 1 160 ? 14.167 -0.107 -13.032 1.00 97.12 160 ALA A C 1
ATOM 1187 O O . ALA A 1 160 ? 12.946 -0.096 -12.843 1.00 97.12 160 ALA A O 1
ATOM 1188 N N . ALA A 1 161 ? 15.011 -0.629 -12.134 1.00 97.38 161 ALA A N 1
ATOM 1189 C CA . ALA A 1 161 ? 14.561 -1.124 -10.834 1.00 97.38 161 ALA A CA 1
ATOM 1190 C C . ALA A 1 161 ? 14.052 0.019 -9.932 1.00 97.38 161 ALA A C 1
ATOM 1192 O O . ALA A 1 161 ? 12.999 -0.117 -9.306 1.00 97.38 161 ALA A O 1
ATOM 1193 N N . GLY A 1 162 ? 14.746 1.161 -9.921 1.00 96.94 162 GLY A N 1
ATOM 1194 C CA . GLY A 1 162 ? 14.366 2.378 -9.199 1.00 96.94 162 GLY A CA 1
ATOM 1195 C C . GLY A 1 162 ? 12.985 2.926 -9.572 1.00 96.94 162 GLY A C 1
ATOM 1196 O O . GLY A 1 162 ? 12.203 3.300 -8.700 1.00 96.94 162 GLY A O 1
ATO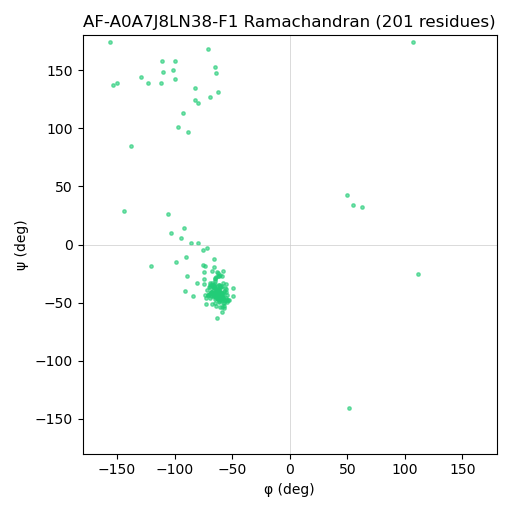M 1197 N N . ASN A 1 163 ? 12.626 2.893 -10.855 1.00 97.81 163 ASN A N 1
ATOM 1198 C CA . ASN A 1 163 ? 11.299 3.287 -11.335 1.00 97.81 163 ASN A CA 1
ATOM 1199 C C . ASN A 1 163 ? 10.181 2.422 -10.725 1.00 97.81 163 ASN A C 1
ATOM 1201 O O . ASN A 1 163 ? 9.106 2.919 -10.372 1.00 97.81 163 ASN A O 1
ATOM 1205 N N . THR A 1 164 ? 10.457 1.130 -10.535 1.00 97.62 164 THR A N 1
ATOM 1206 C CA . THR A 1 164 ? 9.529 0.189 -9.898 1.00 97.62 164 THR A CA 1
ATOM 1207 C C . THR A 1 164 ? 9.433 0.445 -8.392 1.00 97.62 164 THR A C 1
ATOM 1209 O O . THR A 1 164 ? 8.325 0.525 -7.854 1.00 97.62 164 THR A O 1
ATOM 1212 N N . THR A 1 165 ? 10.562 0.634 -7.697 1.00 96.62 165 THR A N 1
ATOM 1213 C CA . THR A 1 165 ? 10.560 0.893 -6.245 1.00 96.62 165 THR A CA 1
ATOM 1214 C C . THR A 1 165 ? 9.920 2.234 -5.894 1.00 96.62 165 THR A C 1
ATOM 1216 O O . THR A 1 165 ? 9.169 2.299 -4.920 1.00 96.62 165 THR A O 1
ATOM 1219 N N . ALA A 1 166 ? 10.101 3.265 -6.722 1.00 97.25 166 ALA A N 1
ATOM 1220 C CA . ALA A 1 166 ? 9.427 4.552 -6.570 1.00 97.25 166 ALA A CA 1
ATOM 1221 C C . ALA A 1 166 ? 7.899 4.426 -6.702 1.00 97.25 166 ALA A C 1
ATOM 1223 O O . ALA A 1 166 ? 7.136 5.050 -5.959 1.00 97.25 166 ALA A O 1
ATOM 1224 N N . ALA A 1 167 ? 7.416 3.591 -7.629 1.00 97.75 167 ALA A N 1
ATOM 1225 C CA . ALA A 1 167 ? 5.989 3.304 -7.740 1.00 97.75 167 ALA A CA 1
ATOM 1226 C C . ALA A 1 167 ? 5.462 2.561 -6.501 1.00 97.75 167 ALA A C 1
ATOM 1228 O O . ALA A 1 167 ? 4.409 2.926 -5.973 1.00 97.75 167 ALA A O 1
ATOM 1229 N N . ILE A 1 168 ? 6.205 1.569 -5.994 1.00 97.69 168 ILE A N 1
ATOM 1230 C CA . ILE A 1 168 ? 5.867 0.858 -4.749 1.00 97.69 168 ILE A CA 1
ATOM 1231 C C . ILE A 1 168 ? 5.790 1.843 -3.573 1.00 97.69 168 ILE A C 1
ATOM 1233 O O . ILE A 1 168 ? 4.812 1.815 -2.824 1.00 97.69 168 ILE A O 1
ATOM 1237 N N . GLY A 1 169 ? 6.761 2.755 -3.442 1.00 95.88 169 GLY A N 1
ATOM 1238 C CA . GLY A 1 169 ? 6.772 3.809 -2.422 1.00 95.88 169 GLY A CA 1
ATOM 1239 C C . GLY A 1 169 ? 5.507 4.672 -2.457 1.00 95.88 169 GLY A C 1
ATOM 1240 O O . GLY A 1 169 ? 4.841 4.851 -1.431 1.00 95.88 169 GLY A O 1
ATOM 1241 N N . LYS A 1 170 ? 5.085 5.106 -3.654 1.00 97.12 170 LYS A N 1
ATOM 1242 C CA . LYS A 1 170 ? 3.803 5.811 -3.856 1.00 97.12 170 LYS A CA 1
ATOM 1243 C C . LYS A 1 170 ? 2.605 4.960 -3.429 1.00 97.12 170 LYS A C 1
ATOM 1245 O O . LYS A 1 170 ? 1.698 5.479 -2.784 1.00 97.12 170 LYS A O 1
ATOM 1250 N N . GLY A 1 171 ? 2.606 3.663 -3.737 1.00 96.81 171 GLY A N 1
ATOM 1251 C CA . GLY A 1 171 ? 1.563 2.726 -3.311 1.00 96.81 171 GLY A CA 1
ATOM 1252 C C . GLY A 1 171 ? 1.412 2.648 -1.786 1.00 96.81 171 GLY A C 1
ATOM 1253 O O . GLY A 1 171 ? 0.298 2.767 -1.273 1.00 96.81 171 GLY A O 1
ATOM 1254 N N . PHE A 1 172 ? 2.523 2.530 -1.050 1.00 94.06 172 PHE A N 1
ATOM 1255 C CA . PHE A 1 172 ? 2.529 2.557 0.421 1.00 94.06 172 PHE A CA 1
ATOM 1256 C C . PHE A 1 172 ? 2.023 3.893 0.980 1.00 94.06 172 PHE A C 1
ATOM 1258 O O . PHE A 1 172 ? 1.228 3.911 1.926 1.00 94.06 172 PHE A O 1
ATOM 1265 N N . ALA A 1 173 ? 2.453 5.012 0.393 1.00 96.38 173 ALA A N 1
ATOM 1266 C CA . ALA A 1 173 ? 2.010 6.340 0.804 1.00 96.38 173 ALA A CA 1
ATOM 1267 C C . ALA A 1 173 ? 0.495 6.513 0.604 1.00 96.38 173 ALA A C 1
ATOM 1269 O O . ALA A 1 173 ? -0.198 6.925 1.528 1.00 96.38 173 ALA A O 1
ATOM 1270 N N . ILE A 1 174 ? -0.041 6.126 -0.558 1.00 97.81 174 ILE A N 1
ATOM 1271 C CA . ILE A 1 174 ? -1.477 6.216 -0.862 1.00 97.81 174 ILE A CA 1
ATOM 1272 C C . ILE A 1 174 ? -2.294 5.290 0.051 1.00 97.81 174 ILE A C 1
ATOM 1274 O O . ILE A 1 174 ? -3.295 5.721 0.626 1.00 97.81 174 ILE A O 1
ATOM 1278 N N . GLY A 1 175 ? -1.869 4.034 0.222 1.00 97.56 175 GLY A N 1
ATOM 1279 C CA . GLY A 1 175 ? -2.580 3.062 1.056 1.00 97.56 175 GLY A CA 1
ATOM 1280 C C . GLY A 1 175 ? -2.652 3.483 2.525 1.00 97.56 175 GLY A C 1
ATOM 1281 O O . GLY A 1 175 ? -3.726 3.463 3.130 1.00 97.56 175 GLY A O 1
ATOM 1282 N N . 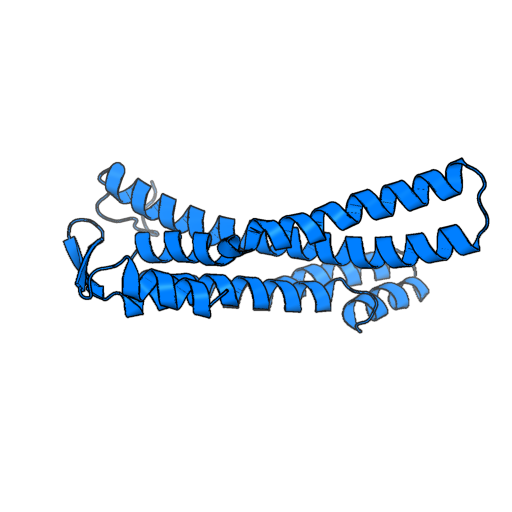SER A 1 176 ? -1.530 3.932 3.091 1.00 96.94 176 SER A N 1
ATOM 1283 C CA . SER A 1 176 ? -1.486 4.415 4.476 1.00 96.94 176 SER A CA 1
ATOM 1284 C C . SER A 1 176 ? -2.235 5.740 4.644 1.00 96.94 176 SER A C 1
ATOM 1286 O O . SER A 1 176 ? -2.939 5.902 5.643 1.00 96.94 176 SER A O 1
ATOM 1288 N N . ALA A 1 177 ? -2.177 6.640 3.653 1.00 98.06 177 ALA A N 1
ATOM 1289 C CA . ALA A 1 177 ? -2.938 7.889 3.632 1.00 98.06 177 ALA A CA 1
ATOM 1290 C C . ALA A 1 177 ? -4.454 7.649 3.645 1.00 98.06 177 ALA A C 1
ATOM 1292 O O . ALA A 1 177 ? -5.164 8.332 4.382 1.00 98.06 177 ALA A O 1
ATOM 1293 N N . ALA A 1 178 ? -4.956 6.667 2.890 1.00 98.19 178 ALA A N 1
ATOM 1294 C CA . ALA A 1 178 ? -6.375 6.309 2.897 1.00 98.19 178 ALA A CA 1
ATOM 1295 C C . ALA A 1 178 ? -6.831 5.822 4.284 1.00 98.19 178 ALA A C 1
ATOM 1297 O O . ALA A 1 178 ? -7.850 6.281 4.805 1.00 98.19 178 ALA A O 1
ATOM 1298 N N . LEU A 1 179 ? -6.046 4.941 4.916 1.00 98.00 179 LEU A N 1
ATOM 1299 C CA . LEU A 1 179 ? -6.342 4.418 6.252 1.00 98.00 179 LEU A CA 1
ATOM 1300 C C . LEU A 1 179 ? -6.307 5.528 7.312 1.00 98.00 179 LEU A C 1
ATOM 1302 O O . LEU A 1 179 ? -7.279 5.718 8.044 1.00 98.00 179 LEU A O 1
ATOM 1306 N N . VAL A 1 180 ? -5.219 6.299 7.389 1.00 98.12 180 VAL A N 1
ATOM 1307 C CA . VAL A 1 180 ? -5.088 7.343 8.417 1.00 98.12 180 VAL A CA 1
ATOM 1308 C C . VAL A 1 180 ? -6.115 8.460 8.228 1.00 98.12 180 VAL A C 1
ATOM 1310 O O . VAL A 1 180 ? -6.672 8.932 9.216 1.00 98.12 180 VAL A O 1
ATOM 1313 N N . SER A 1 181 ? -6.443 8.829 6.983 1.00 98.50 181 SER A N 1
ATOM 1314 C CA . SER A 1 181 ? -7.495 9.813 6.695 1.00 98.50 181 SER A CA 1
ATOM 1315 C C . SER A 1 181 ? -8.855 9.349 7.208 1.00 98.50 181 SER A C 1
ATOM 1317 O O . SER A 1 181 ? -9.569 10.139 7.817 1.00 98.50 181 SER A O 1
ATOM 1319 N N . LEU A 1 182 ? -9.203 8.067 7.039 1.00 97.94 182 LEU A N 1
ATOM 1320 C CA . LEU A 1 182 ? -10.453 7.518 7.570 1.00 97.94 182 LEU A CA 1
ATOM 1321 C C . LEU A 1 182 ? -10.472 7.511 9.106 1.00 97.94 182 LEU A C 1
ATOM 1323 O O . LEU A 1 182 ? -11.482 7.870 9.712 1.00 97.94 182 LEU A O 1
ATOM 1327 N N . ALA A 1 183 ? -9.355 7.151 9.743 1.00 98.00 183 ALA A N 1
ATOM 1328 C CA . ALA A 1 183 ? -9.239 7.194 11.199 1.00 98.00 183 ALA A CA 1
ATOM 1329 C C . ALA A 1 183 ? -9.398 8.624 11.748 1.00 98.00 183 ALA A C 1
ATOM 1331 O O . ALA A 1 183 ? -10.138 8.852 12.709 1.00 98.00 183 ALA A O 1
ATOM 1332 N N . LEU A 1 184 ? -8.738 9.596 11.109 1.00 98.25 184 LEU A N 1
ATOM 1333 C CA . LEU A 1 184 ? -8.851 11.016 11.439 1.00 98.25 184 LEU A CA 1
ATOM 1334 C C . LEU A 1 184 ? -10.256 11.551 11.169 1.00 98.25 184 LEU A C 1
ATOM 1336 O O . LEU A 1 184 ? -10.746 12.361 11.948 1.00 98.25 184 LEU A O 1
ATOM 1340 N N . PHE A 1 185 ? -10.927 11.071 10.123 1.00 98.12 185 PHE A N 1
ATOM 1341 C CA . PHE A 1 185 ? -12.303 11.445 9.822 1.00 98.12 185 PHE A CA 1
ATOM 1342 C C . PHE A 1 185 ? -13.261 11.044 10.953 1.00 98.12 185 PHE A C 1
ATOM 1344 O O . PHE A 1 185 ? -13.995 11.891 11.458 1.00 98.12 185 PHE A O 1
ATOM 1351 N N . GLY A 1 186 ? -13.219 9.799 11.439 1.00 97.00 186 GLY A N 1
ATOM 1352 C CA . GLY A 1 186 ? -14.074 9.403 12.567 1.00 97.00 186 GLY A CA 1
ATOM 1353 C C . GLY A 1 186 ? -13.696 10.083 13.890 1.00 97.00 186 GLY A C 1
ATOM 1354 O O . GLY A 1 186 ? -14.575 10.427 14.689 1.00 97.00 186 GLY A O 1
ATOM 1355 N N . ALA A 1 187 ? -12.404 10.348 14.110 1.00 97.25 187 ALA A N 1
ATOM 1356 C CA . ALA A 1 187 ? -11.950 11.154 15.243 1.00 97.25 187 ALA A CA 1
ATOM 1357 C C . ALA A 1 187 ? -12.480 12.597 15.163 1.00 97.25 187 ALA A C 1
ATOM 1359 O O . ALA A 1 187 ? -12.936 13.140 16.171 1.00 97.25 187 ALA A O 1
ATOM 1360 N N . PHE A 1 188 ? -12.486 13.195 13.968 1.00 98.31 188 PHE A N 1
ATOM 1361 C CA . PHE A 1 188 ? -13.053 14.515 13.707 1.00 98.31 188 PHE A CA 1
ATOM 1362 C C . PHE A 1 188 ? -14.556 14.550 13.994 1.00 98.31 188 PHE A C 1
ATOM 1364 O O . PHE A 1 188 ? -14.988 15.419 14.744 1.00 98.31 188 PHE A O 1
ATOM 1371 N N . VAL A 1 189 ? -15.334 13.585 13.488 1.00 98.00 189 VAL A N 1
ATOM 1372 C CA . VAL A 1 189 ? -16.787 13.471 13.746 1.00 98.00 189 VAL A CA 1
ATOM 1373 C C . VAL A 1 189 ? -17.076 13.487 15.247 1.00 98.00 189 VAL A C 1
ATOM 1375 O O . VAL A 1 189 ? -17.898 14.271 15.7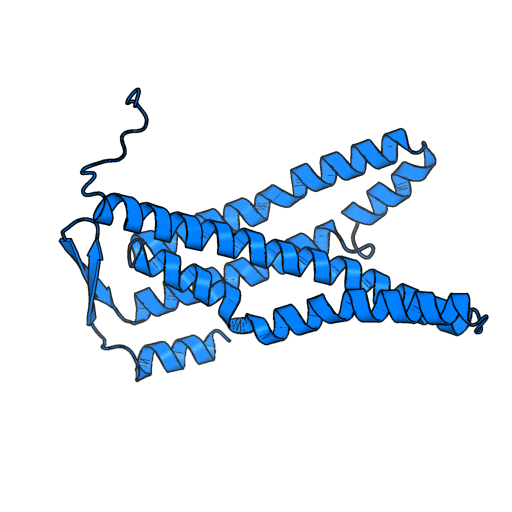22 1.00 98.00 189 VAL A O 1
ATOM 1378 N N . SER A 1 190 ? -16.325 12.685 16.006 1.00 95.94 190 SER A N 1
ATOM 1379 C CA . SER A 1 190 ? -16.457 12.618 17.463 1.00 95.94 190 SER A CA 1
ATOM 1380 C C . SER A 1 190 ? -16.060 13.936 18.130 1.00 95.94 190 SER A C 1
ATOM 1382 O O . SER A 1 190 ? -16.759 14.434 19.011 1.00 95.94 190 SER A O 1
ATOM 1384 N N . ARG A 1 191 ? -14.945 14.543 17.703 1.00 97.25 191 ARG A N 1
ATOM 1385 C CA . ARG A 1 191 ? -14.438 15.788 18.292 1.00 97.25 191 ARG A CA 1
ATOM 1386 C C . ARG A 1 191 ? -15.328 16.993 17.991 1.00 97.25 191 ARG A C 1
ATOM 1388 O O . ARG A 1 191 ? -15.420 17.879 18.843 1.00 97.25 191 ARG A O 1
ATOM 1395 N N . ALA A 1 192 ? -15.964 17.007 16.824 1.00 97.94 192 ALA A N 1
ATOM 1396 C CA . ALA A 1 192 ? -16.934 18.001 16.378 1.00 97.94 192 ALA A CA 1
ATOM 1397 C C . ALA A 1 192 ? -18.341 17.777 16.964 1.00 97.94 192 ALA A C 1
ATOM 1399 O O . ALA A 1 192 ? -19.251 18.537 16.645 1.00 97.94 192 ALA A O 1
ATOM 1400 N N . ALA A 1 193 ? -18.522 16.758 17.817 1.00 96.69 193 ALA A N 1
ATOM 1401 C CA . ALA A 1 193 ? -19.800 16.389 18.425 1.00 96.69 193 ALA A CA 1
ATOM 1402 C C . ALA A 1 193 ? -20.921 16.138 17.394 1.00 96.69 193 ALA A C 1
ATOM 1404 O O . ALA A 1 193 ? -22.093 16.423 17.642 1.00 96.69 193 ALA A O 1
ATOM 1405 N N . ILE A 1 194 ? -20.561 15.590 16.229 1.00 96.62 194 ILE A N 1
ATOM 1406 C CA . ILE A 1 194 ? -21.519 15.152 15.212 1.00 96.62 194 ILE A CA 1
ATOM 1407 C C . ILE A 1 194 ? -22.060 13.784 15.640 1.00 96.62 194 ILE A C 1
ATOM 1409 O O . ILE A 1 194 ? -21.293 12.838 15.810 1.00 96.62 194 ILE A O 1
ATOM 1413 N N . SER A 1 195 ? -23.380 13.670 15.801 1.00 94.56 195 SER A N 1
ATOM 1414 C CA . SER A 1 195 ? -24.034 12.425 16.225 1.00 94.56 195 SER A CA 1
ATOM 1415 C C . SER A 1 195 ? -23.991 11.337 15.153 1.00 94.56 195 SER A C 1
ATOM 1417 O O . SER A 1 195 ? -23.766 10.168 15.454 1.00 94.56 195 SER A O 1
ATOM 1419 N N . THR A 1 196 ? -24.229 11.690 13.891 1.00 96.56 196 THR A N 1
ATOM 1420 C CA . THR A 1 196 ? -24.197 10.764 12.753 1.00 96.56 196 THR A CA 1
ATOM 1421 C C . THR A 1 196 ? -23.860 11.532 11.482 1.00 96.56 196 THR A C 1
ATOM 1423 O O . THR A 1 196 ? -24.382 12.623 11.256 1.00 96.56 196 THR A O 1
ATOM 1426 N N . VAL A 1 197 ? -22.990 10.959 10.650 1.00 97.00 197 VAL A N 1
ATOM 1427 C CA . VAL A 1 197 ? -22.751 11.447 9.288 1.00 97.00 197 VAL A CA 1
ATOM 1428 C C . VAL A 1 197 ? -23.755 10.764 8.366 1.00 97.00 197 VAL A C 1
ATOM 1430 O O . VAL A 1 197 ? -23.552 9.619 7.966 1.00 97.00 197 VAL A O 1
ATOM 1433 N N . ASP A 1 198 ? -24.856 11.451 8.075 1.00 97.31 198 ASP A N 1
ATOM 1434 C CA . ASP A 1 198 ? -25.900 10.948 7.183 1.00 97.31 198 ASP A CA 1
ATOM 1435 C C . ASP A 1 198 ? -25.658 11.425 5.747 1.00 97.31 198 ASP A C 1
ATOM 1437 O O . ASP A 1 198 ? -25.748 12.615 5.434 1.00 97.31 198 ASP A O 1
ATOM 1441 N N . VAL A 1 199 ? -25.360 10.462 4.875 1.00 97.56 199 VAL A N 1
ATOM 1442 C CA . VAL A 1 199 ? -25.049 10.672 3.455 1.00 97.56 199 VAL A CA 1
ATOM 1443 C C . VAL A 1 199 ? -26.235 11.268 2.688 1.00 97.56 199 VAL A C 1
ATOM 1445 O O . VAL A 1 199 ? -26.035 11.914 1.665 1.00 97.56 199 VAL A O 1
ATOM 1448 N N . LEU A 1 200 ? -27.467 11.085 3.171 1.00 97.50 200 LEU A N 1
ATOM 1449 C CA . LEU A 1 200 ? -28.681 11.582 2.522 1.00 97.50 200 LEU A CA 1
ATOM 1450 C C . LEU A 1 200 ? -29.104 12.973 3.026 1.00 97.50 200 LEU A C 1
ATOM 1452 O O . LEU A 1 200 ? -30.229 13.404 2.764 1.00 97.50 200 LEU A O 1
ATOM 1456 N N . THR A 1 201 ? -28.223 13.694 3.733 1.00 96.62 201 THR A N 1
ATOM 1457 C CA . THR A 1 201 ? -28.503 15.059 4.208 1.00 96.62 201 THR A CA 1
ATOM 1458 C C . THR A 1 201 ? -27.881 16.142 3.312 1.00 96.62 201 THR A C 1
ATOM 1460 O O . THR A 1 201 ? -26.760 15.964 2.849 1.00 96.62 201 THR A O 1
ATOM 1463 N N . PRO A 1 202 ? -28.556 17.291 3.075 1.00 94.94 202 PRO A N 1
ATOM 1464 C CA . PRO A 1 202 ? -28.052 18.324 2.152 1.00 94.94 202 PRO A CA 1
ATOM 1465 C C . PRO A 1 202 ? -26.889 19.215 2.635 1.00 94.94 202 PRO A C 1
ATOM 1467 O O . PRO A 1 202 ? -26.496 20.101 1.883 1.00 94.94 202 PRO A O 1
ATOM 1470 N N . LYS A 1 203 ? -26.438 19.092 3.890 1.00 81.62 203 LYS A N 1
ATOM 1471 C CA . LYS A 1 203 ? -25.461 20.012 4.514 1.00 81.62 203 LYS A CA 1
ATOM 1472 C C . LYS A 1 203 ? -24.072 19.894 3.896 1.00 81.62 203 LYS A C 1
ATOM 1474 O O . LYS A 1 203 ? -23.398 20.946 3.847 1.00 81.62 203 LYS A O 1
#

Mean predicted aligned error: 3.05 Å

Nearest PDB structures (foldseek):
  6aft-assembly1_A  TM=1.004E+00  e=5.751E-21  Vigna radiata var. radiata
  6afy-assembly1_B  TM=1.003E+00  e=6.653E-21  Vigna radiata var. radiata
  6afs-assembly1_B  TM=1.003E+00  e=7.332E-21  Vigna radiata var. radiata
  6afz-assembly1_B  TM=1.003E+00  e=7.332E-21  Vigna radiata var. radiata
  6afx-assembly1_A  TM=1.004E+00  e=8.482E-21  Vigna radiata var. radiata

Radius of gyration: 21.68 Å; Cα contacts (8 Å, |Δi|>4): 258; chains: 1; bounding box: 61×32×62 Å

pLDDT: mean 97.45, std 1.58, range [81.62, 98.69]

Solvent-accessible surface area (backbone atoms only — not comparable to full-atom values): 10290 Å² total; per-residue (Å²): 108,68,66,57,50,48,53,48,32,68,74,76,39,60,76,60,50,71,41,72,48,92,91,43,75,41,79,35,41,27,72,48,53,37,48,14,22,45,41,17,32,52,32,34,51,52,31,34,56,54,39,36,48,58,55,27,72,90,31,65,64,32,42,50,30,60,57,31,44,79,78,33,69,69,46,23,53,52,44,48,52,53,47,57,65,58,60,48,55,64,45,51,51,38,50,51,51,32,45,54,56,6,35,74,49,40,32,43,59,16,19,37,40,11,20,46,25,40,49,68,54,43,70,61,49,51,52,50,24,56,46,12,66,53,28,42,51,52,28,53,50,37,59,78,68,71,52,61,67,74,58,40,58,53,24,49,57,46,24,58,51,13,59,24,33,41,50,24,45,51,43,47,52,53,53,29,48,55,32,36,51,53,19,50,49,54,51,46,38,54,73,71,68,52,92,71,92,60,88,91,55,95,126